Protein 7CV2 (pdb70)

InterPro domains:
  IPR004173 3H domain [PF02829] (79-175)
  IPR013196 Helix-turn-helix, type 11 [PF08279] (12-65)
  IPR026043 Transcription repressor NadR [PIRSF037847] (9-177)
  IPR026043 Transcription repressor NadR [PTHR40068] (4-177)
  IPR035922 3H domain superfamily [G3DSA:3.30.1340.20] (72-178)
  IPR035922 3H domain superfamily [SSF75500] (75-177)
  IPR036388 Winged helix-like DNA-binding domain superfamily [G3DSA:1.10.10.10] (1-68)
  IPR036390 Winged helix DNA-binding domain superfamily [SSF46785] (8-67)

CATH classification: 1.10.10.10 (+1 more: 3.30.1340.20)

Sequence (173 aa):
ILGEERRSLLIKWLKASDTPLTGAELAKRTNVSRQVIVQDVSLLKAKNHPILATAQGYIYMKEANTVQAQRVVACQHGPADMKDELLTLVDHGVLIKDVTVDHPVYGDITASLHHLKSRKDVALFCKRMEESNGTLLSTLTKGVHMHTLEAESEAILDEAIRALEEKGYLLNSF

Organism: Halalkalibacterium halodurans (strain ATCC BAA-125 / DSM 18197 / FERM 7344 / JCM 9153 / C-125) (NCBI:txid272558)

Foldseek 3Di:
DLLVVLLVVVVVVQVPDPDADALVNSCVVNVHDSVSVVVSVVVVVVVVQQWAQALRHIHGDDDDPAHWDKDKFKWFDAPVCQLVLVQLQLVLQKFFQWKWDQDPPPGIDIHGHRQRDNVSSVVSVVVLVVDVNDR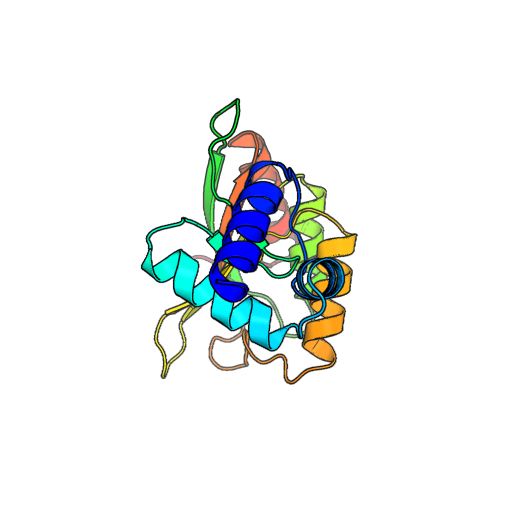QHCRRNRIIMTMIIHRDPVSVVVSVVVCVVVPTGDDDD

Nearest PDB structures (foldseek):
  7cv2-assembly1_A  TM=1.006E+00  e=2.030E-33  Halalkalibacterium halodurans C-125
  1j5y-assembly1_A  TM=5.998E-01  e=1.637E-17  Thermotoga maritima
  5way-assembly1_A  TM=8.794E-01  e=5.978E-02  Streptococcus pneumoniae
  1ylf-assembly1_C  TM=8.030E-01  e=3.500E-01  Bacillus cereus ATCC 14579
  2y75-assembly1_C  TM=6.848E-01  e=1.791E-01  Bacillus subtilis

Secondary structure (DSSP, 8-state):
-HHHHHHHHHHHHHHH-SS-B-HHHHHHHHT--HHHHHHHHHHHHHTT--EEEETTEEEE----SSPPEEEEEEEE--TT-HHHHHHHHHTTT-EEEEEEEEETTTEEEEEEEEE-SHHHHHHHHHHHHHS---TT-TTTTTEEEEEEEES-HHHHHHHHHHHHHTT-BPPP-

B-factor: mean 33.65, std 15.22, range [13.85, 86.0]

Solvent-accessible surface area: 10727 Å² total; per-residue (Å²): 164,131,19,107,100,32,48,70,73,0,40,134,48,6,109,91,29,136,90,46,21,62,10,55,56,0,7,146,105,26,143,42,59,140,99,42,0,46,92,2,5,58,93,5,100,86,149,137,44,55,3,34,52,17,42,33,10,18,31,37,94,142,166,59,158,81,135,58,12,105,71,95,10,35,0,58,13,31,143,96,55,48,96,57,1,4,44,9,0,13,76,66,57,2,26,0,72,18,11,20,3,97,34,99,119,163,33,106,54,76,30,32,9,33,0,148,48,158,153,27,0,37,58,40,11,97,128,36,145,128,64,134,35,79,70,48,18,117,91,23,163,8,46,6,70,4,20,0,46,4,109,41,93,63,52,0,72,93,0,26,166,18,0,115,134,98,54,14,32,66,115,123,226

Structure (mmCIF, N/CA/C/O backbone):
data_7CV2
#
_entry.id   7CV2
#
_cell.length_a   42.249
_cell.length_b   42.249
_cell.length_c   175.990
_cell.angle_alpha   90.00
_cell.angle_beta   90.00
_cell.angle_gamma   90.00
#
_symmetry.space_group_name_H-M   'P 43 21 2'
#
loop_
_entity.id
_entity.type
_entity.pdbx_description
1 polymer 'Transcriptional regulator NiaR'
2 non-polymer 'NICOTINIC ACID'
3 non-polymer 'ZINC ION'
4 water water
#
loop_
_atom_site.group_PDB
_atom_site.id
_atom_site.type_symbol
_atom_site.label_atom_id
_atom_site.label_alt_id
_atom_site.label_comp_id
_atom_site.label_asym_id
_atom_site.label_entity_id
_atom_site.label_seq_id
_atom_site.pdbx_PDB_ins_code
_atom_site.Cartn_x
_atom_site.Cartn_y
_atom_site.Cartn_z
_atom_site.occupancy
_atom_site.B_iso_or_equiv
_atom_site.auth_seq_id
_atom_site.auth_comp_id
_atom_site.auth_asym_id
_atom_site.auth_atom_id
_atom_site.pdbx_PDB_model_num
ATOM 1 N N . ILE A 1 7 ? 50.364 -36.196 -8.105 1.00 56.57 7 ILE A N 1
ATOM 2 C CA . ILE A 1 7 ? 50.889 -35.389 -9.199 1.00 54.15 7 ILE A CA 1
ATOM 3 C C . ILE A 1 7 ? 49.772 -35.062 -10.184 1.00 49.37 7 ILE A C 1
ATOM 4 O O . ILE A 1 7 ? 49.641 -33.919 -10.622 1.00 49.56 7 ILE A O 1
ATOM 9 N N . LEU A 1 8 ? 48.950 -36.065 -10.508 1.00 46.17 8 LEU A N 1
ATOM 10 C CA . LEU A 1 8 ? 47.910 -35.871 -11.515 1.00 38.77 8 LEU A CA 1
ATOM 11 C C . LEU A 1 8 ? 46.862 -34.865 -11.052 1.00 43.05 8 LEU A C 1
ATOM 12 O O . LEU A 1 8 ? 46.381 -34.050 -11.851 1.00 34.28 8 LEU A O 1
ATOM 17 N N . GLY A 1 9 ? 46.488 -34.911 -9.773 1.00 38.23 9 GLY A N 1
ATOM 18 C CA . GLY A 1 9 ? 45.533 -33.939 -9.266 1.00 41.66 9 GLY A CA 1
ATOM 19 C C . GLY A 1 9 ? 46.069 -32.522 -9.322 1.00 35.08 9 GLY A C 1
ATOM 20 O O . GLY A 1 9 ? 45.355 -31.590 -9.705 1.00 31.31 9 GLY A O 1
ATOM 21 N N . GLU A 1 10 ? 47.340 -32.341 -8.954 1.00 29.01 10 GLU A N 1
ATOM 22 C CA . GLU A 1 10 ? 47.955 -31.022 -9.050 1.00 32.28 10 GLU A CA 1
ATOM 23 C C . GLU A 1 10 ? 48.095 -30.578 -10.497 1.00 33.68 10 GLU A C 1
ATOM 24 O O . GLU A 1 10 ? 47.968 -29.386 -10.797 1.00 27.72 10 GLU A O 1
ATOM 30 N N . GLU A 1 11 ? 48.362 -31.515 -11.410 1.00 29.60 11 GLU A N 1
ATOM 31 C CA . GLU A 1 11 ? 48.376 -31.160 -12.827 1.00 29.10 11 GLU A CA 1
ATOM 32 C C . GLU A 1 11 ? 46.993 -30.718 -13.292 1.00 24.03 11 GLU A C 1
ATOM 33 O O . GLU A 1 11 ? 46.859 -29.738 -14.036 1.00 21.32 11 GLU A O 1
ATOM 39 N N . ARG A 1 12 ? 45.952 -31.428 -12.858 1.00 25.34 12 ARG A N 1
ATOM 40 C CA . ARG A 1 12 ? 44.598 -31.052 -13.249 1.00 24.20 12 ARG A CA 1
ATOM 41 C C . ARG A 1 12 ? 44.244 -29.658 -12.742 1.00 20.96 12 ARG A C 1
ATOM 42 O O . ARG A 1 12 ? 43.675 -28.849 -13.482 1.00 18.72 12 ARG A O 1
ATOM 50 N N . ARG A 1 13 ? 44.596 -29.345 -11.494 1.00 22.09 13 ARG A N 1
ATOM 51 C CA . ARG A 1 13 ? 44.234 -28.038 -10.951 1.00 19.72 13 ARG A CA 1
ATOM 52 C C . ARG A 1 13 ? 45.048 -26.920 -11.588 1.00 19.93 13 ARG A C 1
ATOM 53 O O . ARG A 1 13 ? 44.548 -25.800 -11.737 1.00 19.83 13 ARG A O 1
ATOM 61 N N . SER A 1 14 ? 46.291 -27.202 -11.991 1.00 20.47 14 SER A N 1
ATOM 62 C CA . SER A 1 14 ? 47.056 -26.217 -12.751 1.00 19.18 14 SER A CA 1
ATOM 63 C C . SER A 1 14 ? 46.359 -25.866 -14.058 1.00 18.57 14 SER A C 1
ATOM 64 O O . SER A 1 14 ? 46.341 -24.698 -14.465 1.00 22.50 14 SER A O 1
ATOM 67 N N . LEU A 1 15 ? 45.786 -26.867 -14.736 1.00 19.01 15 LEU A N 1
ATOM 68 C CA . LEU A 1 15 ? 45.054 -26.601 -15.969 1.00 19.00 15 LEU A CA 1
ATOM 69 C C . LEU A 1 15 ? 43.796 -25.784 -15.706 1.00 22.72 15 LEU A C 1
ATOM 70 O O . LEU A 1 15 ? 43.464 -24.884 -16.486 1.00 18.21 15 LEU A O 1
ATOM 75 N N . LEU A 1 16 ? 43.076 -26.093 -14.622 1.00 22.30 16 LEU A N 1
ATOM 76 C CA . LEU A 1 16 ? 41.864 -25.341 -14.297 1.00 18.22 16 LEU A CA 1
ATOM 77 C C . LEU A 1 16 ? 42.169 -23.858 -14.142 1.00 19.50 16 LEU A C 1
ATOM 78 O O . LEU A 1 16 ? 41.461 -23.004 -14.687 1.00 20.51 16 LEU A O 1
ATOM 83 N N . ILE A 1 17 ? 43.232 -23.532 -13.408 1.00 16.51 17 ILE A N 1
ATOM 84 C CA . ILE A 1 17 ? 43.616 -22.133 -13.240 1.00 17.81 17 ILE A CA 1
ATOM 85 C C . ILE A 1 17 ? 43.924 -21.503 -14.591 1.00 18.72 17 ILE A C 1
ATOM 86 O O . ILE A 1 17 ? 43.463 -20.398 -14.903 1.00 21.58 17 ILE A O 1
ATOM 91 N N . LYS A 1 18 ? 44.715 -22.200 -15.414 1.00 20.54 18 LYS A N 1
ATOM 92 C CA . LYS A 1 18 ? 45.066 -21.686 -16.735 1.00 21.68 18 LYS A CA 1
ATOM 93 C C . LYS A 1 18 ? 43.818 -21.404 -17.564 1.00 23.83 18 LYS A C 1
ATOM 94 O O . LYS A 1 18 ? 43.698 -20.346 -18.195 1.00 23.35 18 LYS A O 1
ATOM 100 N N . TRP A 1 19 ? 42.867 -22.338 -17.560 1.00 19.12 19 TRP A N 1
ATOM 101 C CA . TRP A 1 19 ? 41.676 -22.182 -18.386 1.00 16.11 19 TRP A CA 1
ATOM 102 C C . TRP A 1 19 ? 40.772 -21.077 -17.857 1.00 19.96 19 TRP A C 1
ATOM 103 O O . TRP A 1 19 ? 40.158 -20.343 -18.640 1.00 22.08 19 TRP A O 1
ATOM 114 N N . LEU A 1 20 ? 40.658 -20.955 -16.535 1.00 19.55 20 LEU A N 1
ATOM 115 C CA . LEU A 1 20 ? 39.786 -19.927 -15.974 1.00 21.25 20 LEU A CA 1
ATOM 116 C C . LEU A 1 20 ? 40.371 -18.536 -16.192 1.00 24.68 20 LEU A C 1
ATOM 117 O O . LEU A 1 20 ? 39.637 -17.588 -16.489 1.00 22.06 20 LEU A O 1
ATOM 122 N N . LYS A 1 21 ? 41.696 -18.402 -16.078 1.00 24.14 21 LYS A N 1
ATOM 123 C CA . LYS A 1 21 ? 42.337 -17.112 -16.321 1.00 23.85 21 LYS A CA 1
ATOM 124 C C . LYS A 1 21 ? 42.231 -16.682 -17.779 1.00 25.99 21 LYS A C 1
ATOM 125 O O . LYS A 1 21 ? 42.144 -15.481 -18.066 1.00 31.46 21 LYS A O 1
ATOM 131 N N . ALA A 1 22 ? 42.241 -17.634 -18.712 1.00 23.33 22 ALA A N 1
ATOM 132 C CA . ALA A 1 22 ? 42.151 -17.299 -20.127 1.00 23.23 22 ALA A CA 1
ATOM 133 C C . ALA A 1 22 ? 40.723 -17.028 -20.577 1.00 30.75 22 ALA A C 1
ATOM 134 O O . ALA A 1 22 ? 40.523 -16.410 -21.627 1.00 29.64 22 ALA A O 1
ATOM 136 N N . SER A 1 23 ? 39.733 -17.472 -19.813 1.00 29.06 23 SER A N 1
ATOM 137 C CA . SER A 1 23 ? 38.347 -17.415 -20.248 1.00 24.00 23 SER A CA 1
ATOM 138 C C . SER A 1 23 ? 37.730 -16.060 -19.929 1.00 28.94 23 SER A C 1
ATOM 139 O O . SER A 1 23 ? 38.037 -15.441 -18.904 1.00 31.62 23 SER A O 1
ATOM 142 N N . ASP A 1 24 ? 36.866 -15.601 -20.831 1.00 27.22 24 ASP A N 1
ATOM 143 C CA . ASP A 1 24 ? 36.091 -14.383 -20.653 1.00 28.49 24 ASP A CA 1
ATOM 144 C C . ASP A 1 24 ? 34.646 -14.680 -20.274 1.00 35.19 24 ASP A C 1
ATOM 145 O O . ASP A 1 24 ? 33.865 -13.747 -20.067 1.00 37.10 24 ASP A O 1
ATOM 150 N N . THR A 1 25 ? 34.278 -15.951 -20.188 1.00 27.60 25 THR A N 1
ATOM 151 C CA . THR A 1 25 ? 32.924 -16.390 -19.890 1.00 26.76 25 THR A CA 1
ATOM 152 C C . THR A 1 25 ? 32.993 -17.519 -18.874 1.00 27.04 25 THR A C 1
ATOM 153 O O . THR A 1 25 ? 34.032 -18.175 -18.735 1.00 25.60 25 THR A O 1
ATOM 157 N N . PRO A 1 26 ? 31.905 -17.768 -18.144 1.00 26.70 26 PRO A N 1
ATOM 158 C CA . PRO A 1 26 ? 31.896 -18.894 -17.201 1.00 21.32 26 PRO A CA 1
ATOM 159 C C . PRO A 1 26 ? 32.149 -20.219 -17.903 1.00 26.25 26 PRO A C 1
ATOM 160 O O . PRO A 1 26 ? 31.688 -20.451 -19.022 1.00 24.40 26 PRO A O 1
ATOM 164 N N . LEU A 1 27 ? 32.897 -21.091 -17.232 1.00 20.13 27 LEU A N 1
ATOM 165 C CA . LEU A 1 27 ? 33.153 -22.449 -17.700 1.00 21.81 27 LEU A CA 1
ATOM 166 C C . LEU A 1 27 ? 32.406 -23.419 -16.796 1.00 23.33 27 LEU A C 1
ATOM 167 O O . LEU A 1 27 ? 32.668 -23.469 -15.592 1.00 20.66 27 LEU A O 1
ATOM 172 N N . THR A 1 28 ? 31.487 -24.191 -17.374 1.00 20.01 28 THR A N 1
ATOM 173 C CA . THR A 1 28 ? 30.667 -25.095 -16.578 1.00 19.55 28 THR A CA 1
ATOM 174 C C . THR A 1 28 ? 31.500 -26.225 -15.983 1.00 21.78 28 THR A C 1
ATOM 175 O O . THR A 1 28 ? 32.511 -26.651 -16.546 1.00 19.64 28 THR A O 1
ATOM 179 N N . GLY A 1 29 ? 31.051 -26.722 -14.830 1.00 20.26 29 GLY A N 1
ATOM 180 C CA . GLY A 1 29 ? 31.708 -27.875 -14.238 1.00 23.79 29 GLY A CA 1
ATOM 181 C C . GLY A 1 29 ? 31.754 -29.050 -15.191 1.00 27.07 29 GLY A C 1
ATOM 182 O O . GLY A 1 29 ? 32.745 -29.784 -15.245 1.00 21.64 29 GLY A O 1
ATOM 183 N N . ALA A 1 30 ? 30.689 -29.227 -15.979 1.00 24.48 30 ALA A N 1
ATOM 184 C CA . ALA A 1 30 ? 30.649 -30.313 -16.954 1.00 25.93 30 ALA A CA 1
ATOM 185 C C . ALA A 1 30 ? 31.739 -30.157 -18.010 1.00 21.04 30 ALA A C 1
ATOM 186 O O . ALA A 1 30 ? 32.393 -31.138 -18.389 1.00 24.74 30 ALA A O 1
ATOM 188 N N . GLU A 1 31 ? 31.939 -28.934 -18.505 1.00 19.89 31 GLU A N 1
ATOM 189 C CA . GLU A 1 31 ? 32.996 -28.684 -19.481 1.00 22.24 31 GLU A CA 1
ATOM 190 C C . GLU A 1 31 ? 34.372 -28.976 -18.892 1.00 23.56 31 GLU A C 1
ATOM 191 O O . GLU A 1 31 ? 35.193 -29.662 -19.511 1.00 21.79 31 GLU A O 1
ATOM 197 N N . LEU A 1 32 ? 34.648 -28.446 -17.697 1.00 21.05 32 LEU A N 1
ATOM 198 C CA . LEU A 1 32 ? 35.933 -28.703 -17.053 1.00 18.05 32 LEU A CA 1
ATOM 199 C C . LEU A 1 32 ? 36.133 -30.190 -16.782 1.00 23.83 32 LEU A C 1
ATOM 200 O O . LEU A 1 32 ? 37.250 -30.708 -16.907 1.00 24.92 32 LEU A O 1
ATOM 205 N N . ALA A 1 33 ? 35.060 -30.891 -16.403 1.00 21.20 33 ALA A N 1
ATOM 206 C CA . ALA A 1 33 ? 35.162 -32.325 -16.159 1.00 18.95 33 ALA A CA 1
ATOM 207 C C . ALA A 1 33 ? 35.484 -33.085 -17.444 1.00 22.33 33 ALA A C 1
ATOM 208 O O . ALA A 1 33 ? 36.260 -34.045 -17.426 1.00 24.88 33 ALA A O 1
ATOM 210 N N . LYS A 1 34 ? 34.887 -32.680 -18.566 1.00 21.89 34 LYS A N 1
ATOM 211 C CA . LYS A 1 34 ? 35.173 -33.368 -19.824 1.00 20.45 34 LYS A CA 1
ATOM 212 C C . LYS A 1 34 ? 36.593 -33.097 -20.304 1.00 25.23 34 LYS A C 1
ATOM 213 O O . LYS A 1 34 ? 37.235 -33.988 -20.877 1.00 24.45 34 LYS A O 1
ATOM 219 N N . ARG A 1 35 ? 37.103 -31.883 -20.083 1.00 21.19 35 ARG A N 1
ATOM 220 C CA . ARG A 1 35 ? 38.470 -31.574 -20.489 1.00 21.95 35 ARG A CA 1
ATOM 221 C C . ARG A 1 35 ? 39.506 -32.355 -19.698 1.00 24.96 35 ARG A C 1
ATOM 222 O O . ARG A 1 35 ? 40.651 -32.465 -20.147 1.00 23.96 35 ARG A O 1
ATOM 230 N N . THR A 1 36 ? 39.150 -32.868 -18.521 1.00 21.79 36 THR A N 1
ATOM 231 C CA . THR A 1 36 ? 40.113 -33.524 -17.652 1.00 18.74 36 THR A CA 1
ATOM 232 C C . THR A 1 36 ? 39.756 -34.967 -17.325 1.00 23.20 36 THR A C 1
ATOM 233 O O . THR A 1 36 ? 40.465 -35.594 -16.527 1.00 24.57 36 THR A O 1
ATOM 237 N N . ASN A 1 37 ? 38.685 -35.509 -17.913 1.00 20.54 37 ASN A N 1
ATOM 238 C CA . ASN A 1 37 ? 38.286 -36.900 -17.703 1.00 25.21 37 ASN A CA 1
ATOM 239 C C . ASN A 1 37 ? 37.981 -37.194 -16.237 1.00 32.05 37 ASN A C 1
ATOM 240 O O . ASN A 1 37 ? 38.368 -38.236 -15.706 1.00 28.18 37 ASN A O 1
ATOM 245 N N . VAL A 1 38 ? 37.288 -36.276 -15.569 1.00 23.16 38 VAL A N 1
ATOM 246 C CA . VAL A 1 38 ? 36.806 -36.510 -14.216 1.00 25.65 38 VAL A CA 1
ATOM 247 C C . VAL A 1 38 ? 35.312 -36.218 -14.170 1.00 24.55 38 VAL A C 1
ATOM 248 O O . VAL A 1 38 ? 34.690 -35.883 -15.176 1.00 29.25 38 VAL A O 1
ATOM 252 N N . SER A 1 39 ? 34.740 -36.352 -12.981 1.00 28.35 39 SER A N 1
ATOM 253 C CA . SER A 1 39 ? 33.335 -36.054 -12.762 1.00 34.32 39 SER A CA 1
ATOM 254 C C . SER A 1 39 ? 33.182 -34.607 -12.307 1.00 25.19 39 SER A C 1
ATOM 255 O O . SER A 1 39 ? 34.135 -33.977 -11.838 1.00 23.30 39 SER A O 1
ATOM 258 N N . ARG A 1 40 ? 31.962 -34.078 -12.459 1.00 25.80 40 ARG A N 1
ATOM 259 C CA . ARG A 1 40 ? 31.694 -32.734 -11.956 1.00 31.31 40 ARG A CA 1
ATOM 260 C C . ARG A 1 40 ? 31.977 -32.650 -10.462 1.00 31.33 40 ARG A C 1
ATOM 261 O O . ARG A 1 40 ? 32.420 -31.609 -9.969 1.00 28.65 40 ARG A O 1
ATOM 269 N N . GLN A 1 41 ? 31.743 -33.744 -9.726 1.00 29.99 41 GLN A N 1
ATOM 270 C CA . GLN A 1 41 ? 32.053 -33.763 -8.297 1.00 31.23 41 GLN A CA 1
ATOM 271 C C . GLN A 1 41 ? 33.539 -33.541 -8.040 1.00 26.17 41 GLN A C 1
ATOM 272 O O . GLN A 1 41 ? 33.915 -32.835 -7.098 1.00 22.40 41 GLN A O 1
ATOM 278 N N . VAL A 1 42 ? 34.402 -34.157 -8.850 1.00 22.62 42 VAL A N 1
ATOM 279 C CA . VAL A 1 42 ? 35.836 -33.931 -8.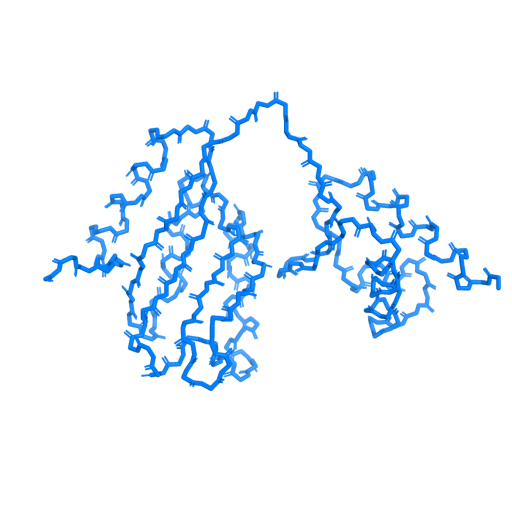694 1.00 23.67 42 VAL A CA 1
ATOM 280 C C . VAL A 1 42 ? 36.175 -32.469 -8.958 1.00 19.02 42 VAL A C 1
ATOM 281 O O . VAL A 1 42 ? 37.036 -31.885 -8.286 1.00 20.31 42 VAL A O 1
ATOM 285 N N . ILE A 1 43 ? 35.496 -31.848 -9.929 1.00 19.79 43 ILE A N 1
ATOM 286 C CA . ILE A 1 43 ? 35.737 -30.433 -10.210 1.00 17.08 43 ILE A CA 1
ATOM 287 C C . ILE A 1 43 ? 35.328 -29.573 -9.018 1.00 20.03 43 ILE A C 1
ATOM 288 O O . ILE A 1 43 ? 36.011 -28.600 -8.676 1.00 18.23 43 ILE A O 1
ATOM 293 N N . VAL A 1 44 ? 34.222 -29.921 -8.357 1.00 18.53 44 VAL A N 1
ATOM 294 C CA . VAL A 1 44 ? 33.828 -29.194 -7.147 1.00 17.52 44 VAL A CA 1
ATOM 295 C C . VAL A 1 44 ? 34.940 -29.250 -6.106 1.00 19.89 44 VAL A C 1
ATOM 296 O O . VAL A 1 44 ? 35.289 -28.238 -5.484 1.00 20.81 44 VAL A O 1
ATOM 300 N N . GLN A 1 45 ? 35.507 -30.442 -5.898 1.00 17.81 45 GLN A N 1
ATOM 301 C CA . GLN A 1 45 ? 36.578 -30.607 -4.920 1.00 17.93 45 GLN A CA 1
ATOM 302 C C . GLN A 1 45 ? 37.840 -29.861 -5.339 1.00 20.89 45 GLN A C 1
ATOM 303 O O . GLN A 1 45 ? 38.491 -29.219 -4.504 1.00 20.39 45 GLN A O 1
ATOM 309 N N . ASP A 1 46 ? 38.209 -29.941 -6.621 1.00 20.97 46 ASP A N 1
ATOM 310 C CA . ASP A 1 46 ? 39.354 -29.180 -7.122 1.00 20.00 46 ASP A CA 1
ATOM 311 C C . ASP A 1 46 ? 39.190 -27.690 -6.852 1.00 19.23 46 ASP A C 1
ATOM 312 O O . ASP A 1 46 ? 40.108 -27.027 -6.354 1.00 18.57 46 ASP A O 1
ATOM 317 N N . VAL A 1 47 ? 38.035 -27.134 -7.214 1.00 18.54 47 VAL A N 1
ATOM 318 C CA . VAL A 1 47 ? 37.828 -25.702 -7.030 1.00 15.74 47 VAL A CA 1
ATOM 319 C C . VAL A 1 47 ? 37.819 -25.350 -5.547 1.00 19.68 47 VAL A C 1
ATOM 320 O O . VAL A 1 47 ? 38.348 -24.309 -5.142 1.00 19.49 47 VAL A O 1
ATOM 324 N N . SER A 1 48 ? 37.240 -26.217 -4.709 1.00 20.13 48 SER A N 1
ATOM 325 C CA . SER A 1 48 ? 37.292 -25.992 -3.267 1.00 16.53 48 SER A CA 1
ATOM 326 C C . SER A 1 48 ? 38.737 -25.895 -2.774 1.00 20.10 48 SER A C 1
ATOM 327 O O . SER A 1 48 ? 39.084 -24.997 -1.997 1.00 20.23 48 SER A O 1
ATOM 330 N N . LEU A 1 49 ? 39.594 -26.820 -3.210 1.00 18.45 49 LEU A N 1
ATOM 331 C CA . LEU A 1 49 ? 41.002 -26.770 -2.816 1.00 20.52 49 LEU A CA 1
ATOM 332 C C . LEU A 1 49 ? 41.668 -25.491 -3.306 1.00 21.81 49 LEU A C 1
ATOM 333 O O . LEU A 1 49 ? 42.477 -24.888 -2.592 1.00 21.85 49 LEU A O 1
ATOM 338 N N . LEU A 1 50 ? 41.348 -25.069 -4.530 1.00 20.77 50 LEU A N 1
ATOM 339 C CA . LEU A 1 50 ? 41.926 -23.842 -5.070 1.00 20.54 50 LEU A CA 1
ATOM 340 C C . LEU A 1 50 ? 41.458 -22.616 -4.294 1.00 24.94 50 LEU A C 1
ATOM 341 O O . LEU A 1 50 ? 42.229 -21.672 -4.084 1.00 20.52 50 LEU A O 1
ATOM 346 N N . LYS A 1 51 ? 40.198 -22.609 -3.855 1.00 20.62 51 LYS A N 1
ATOM 347 C CA . LYS A 1 51 ? 39.715 -21.483 -3.060 1.00 17.93 51 LYS A CA 1
ATOM 348 C C . LYS A 1 51 ? 40.431 -21.411 -1.717 1.00 20.86 51 LYS A C 1
ATOM 349 O O . LYS A 1 51 ? 40.721 -20.317 -1.223 1.00 21.31 51 LYS A O 1
ATOM 355 N N . ALA A 1 52 ? 40.722 -22.564 -1.111 1.00 19.60 52 ALA A N 1
ATOM 356 C CA . ALA A 1 52 ? 41.497 -22.581 0.123 1.00 20.42 52 ALA A CA 1
ATOM 357 C C . ALA A 1 52 ? 42.939 -22.133 -0.087 1.00 28.42 52 ALA A C 1
ATOM 358 O O . ALA A 1 52 ? 43.609 -21.778 0.888 1.00 31.86 52 ALA A O 1
ATOM 360 N N . LYS A 1 53 ? 43.433 -22.143 -1.325 1.00 24.11 53 LYS A N 1
ATOM 361 C CA . LYS A 1 53 ? 44.723 -21.545 -1.653 1.00 23.25 53 LYS A CA 1
ATOM 362 C C . LYS A 1 53 ? 44.596 -20.082 -2.054 1.00 32.09 53 LYS A C 1
ATOM 363 O O . LYS A 1 53 ? 45.541 -19.522 -2.625 1.00 30.06 53 LYS A O 1
ATOM 369 N N . ASN A 1 54 ? 43.444 -19.468 -1.777 1.00 26.72 54 ASN A N 1
ATOM 370 C CA . ASN A 1 54 ? 43.169 -18.048 -1.966 1.00 26.62 54 ASN A CA 1
ATOM 371 C C . ASN A 1 54 ? 43.034 -17.648 -3.431 1.00 29.93 54 ASN A C 1
ATOM 372 O O . ASN A 1 54 ? 43.204 -16.471 -3.768 1.00 25.60 54 ASN A O 1
ATOM 377 N N . HIS A 1 55 ? 42.714 -18.590 -4.311 1.00 23.38 55 HIS A N 1
ATOM 378 C CA . HIS A 1 55 ? 42.303 -18.240 -5.671 1.00 18.76 55 HIS A CA 1
ATOM 379 C C . HIS A 1 55 ? 40.884 -17.687 -5.633 1.00 25.49 55 HIS 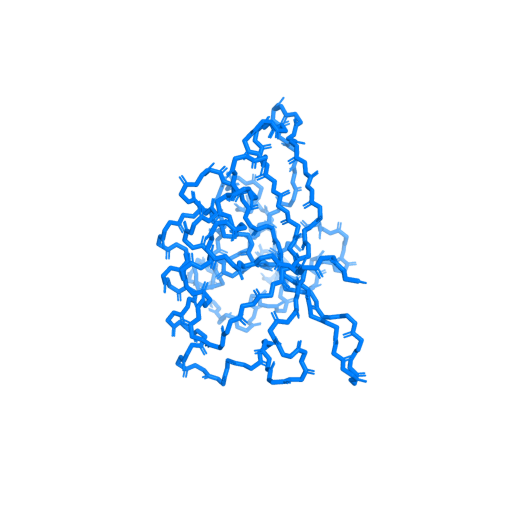A C 1
ATOM 380 O O . HIS A 1 55 ? 39.987 -18.357 -5.103 1.00 26.99 55 HIS A O 1
ATOM 387 N N . PRO A 1 56 ? 40.629 -16.488 -6.173 1.00 22.76 56 PRO A N 1
ATOM 388 C CA . PRO A 1 56 ? 39.263 -15.933 -6.176 1.00 26.95 56 PRO A CA 1
ATOM 389 C C . PRO A 1 56 ? 38.393 -16.536 -7.275 1.00 21.54 56 PRO A C 1
ATOM 390 O O . PRO A 1 56 ? 37.954 -15.858 -8.207 1.00 25.37 56 PRO A O 1
ATOM 394 N N . ILE A 1 57 ? 38.147 -17.836 -7.170 1.00 21.60 57 ILE A N 1
ATOM 395 C CA . ILE A 1 57 ? 37.288 -18.546 -8.110 1.00 16.52 57 ILE A CA 1
ATOM 396 C C . ILE A 1 57 ? 35.881 -18.564 -7.538 1.00 24.23 57 ILE A C 1
ATOM 397 O O . ILE A 1 57 ? 35.685 -18.841 -6.349 1.00 25.15 57 ILE A O 1
ATOM 402 N N . LEU A 1 58 ? 34.907 -18.245 -8.379 1.00 19.77 58 LEU A N 1
ATOM 403 C CA . LEU A 1 58 ? 33.509 -18.189 -7.990 1.00 20.70 58 LEU A CA 1
ATOM 404 C C . LEU A 1 58 ? 32.739 -19.191 -8.832 1.00 20.46 58 LEU A C 1
ATOM 405 O O . LEU A 1 58 ? 32.908 -19.235 -10.054 1.00 20.75 58 LEU A O 1
ATOM 410 N N . ALA A 1 59 ? 31.912 -20.001 -8.181 1.00 20.61 59 ALA A N 1
ATOM 411 C CA . ALA A 1 59 ? 30.942 -20.825 -8.887 1.00 19.71 59 ALA A CA 1
ATOM 412 C C . ALA A 1 59 ? 29.676 -20.003 -9.086 1.00 22.58 59 ALA A C 1
ATOM 413 O O . ALA A 1 59 ? 29.087 -19.524 -8.112 1.00 24.24 59 ALA A O 1
ATOM 415 N N . THR A 1 60 ? 29.275 -19.816 -10.335 1.00 20.63 60 THR A N 1
ATOM 416 C CA . THR A 1 60 ? 28.043 -19.111 -10.651 1.00 19.89 60 THR A CA 1
ATOM 417 C C . THR A 1 60 ? 27.042 -20.090 -11.241 1.00 23.41 60 THR A C 1
ATOM 418 O O . THR A 1 60 ? 27.338 -21.271 -11.453 1.00 27.71 60 THR A O 1
ATOM 422 N N . ALA A 1 61 ? 25.838 -19.582 -11.509 1.00 22.29 61 ALA A N 1
ATOM 423 C CA . ALA A 1 61 ? 24.800 -20.414 -12.099 1.00 26.53 61 ALA A CA 1
ATOM 424 C C . ALA A 1 61 ? 25.140 -20.845 -13.518 1.00 28.70 61 ALA A C 1
ATOM 425 O O . ALA A 1 61 ? 24.529 -21.795 -14.020 1.00 29.89 61 ALA A O 1
ATOM 427 N N . GLN A 1 62 ? 26.088 -20.170 -14.174 1.00 21.69 62 GLN A N 1
ATOM 428 C CA . GLN A 1 62 ? 26.506 -20.525 -15.526 1.00 32.80 62 GLN A CA 1
ATOM 429 C C . GLN A 1 62 ? 27.866 -21.199 -15.583 1.00 28.27 62 GLN A C 1
ATOM 430 O O . GLN A 1 62 ? 28.321 -21.530 -16.680 1.00 25.03 62 GLN A O 1
ATOM 436 N N . GLY A 1 63 ? 28.533 -21.392 -14.451 1.00 22.50 63 GLY A N 1
ATOM 437 C CA . GLY A 1 63 ? 29.846 -22.003 -14.426 1.00 21.92 63 GLY A CA 1
ATOM 438 C C . GLY A 1 63 ? 30.832 -21.187 -13.626 1.00 22.31 63 GLY A C 1
ATOM 439 O O . GLY A 1 63 ? 30.501 -20.157 -13.033 1.00 18.59 63 GLY A O 1
ATOM 440 N N . TYR A 1 64 ? 32.075 -21.665 -13.608 1.00 18.48 64 TYR A N 1
ATOM 441 C CA . TYR A 1 64 ? 33.103 -21.064 -12.773 1.00 16.23 64 TYR A CA 1
ATOM 442 C C . TYR A 1 64 ? 33.742 -19.870 -13.463 1.00 17.35 64 TYR A C 1
ATOM 443 O O . TYR A 1 64 ? 33.929 -19.854 -14.682 1.00 18.34 64 TYR A O 1
ATOM 452 N N . ILE A 1 65 ? 34.089 -18.863 -12.666 1.00 15.92 65 ILE A N 1
ATOM 453 C CA . ILE A 1 65 ? 34.783 -17.687 -13.164 1.00 20.99 65 ILE A CA 1
ATOM 454 C C . ILE A 1 65 ? 35.933 -17.372 -12.222 1.00 22.67 65 ILE A C 1
ATOM 455 O O . ILE A 1 65 ? 35.871 -17.645 -11.019 1.00 22.53 65 ILE A O 1
ATOM 460 N N . TYR A 1 66 ? 36.995 -16.808 -12.782 1.00 19.03 66 TYR A N 1
ATOM 461 C CA . TYR A 1 66 ? 38.110 -16.285 -12.005 1.00 20.13 66 TYR A CA 1
ATOM 462 C C . TYR A 1 66 ? 37.945 -14.773 -11.920 1.00 23.09 66 TYR A C 1
ATOM 463 O O . TYR A 1 66 ? 37.932 -14.092 -12.949 1.00 28.36 66 TYR A O 1
ATOM 472 N N . MET A 1 67 ? 37.793 -14.255 -10.703 1.00 27.55 67 MET A N 1
ATOM 473 C CA . MET A 1 67 ? 37.456 -12.848 -10.529 1.00 30.01 67 MET A CA 1
ATOM 474 C C . MET A 1 67 ? 38.621 -11.954 -10.936 1.00 35.47 67 MET A C 1
ATOM 475 O O . MET A 1 67 ? 39.761 -12.176 -10.520 1.00 39.86 67 MET A O 1
ATOM 480 N N . LYS A 1 68 ? 38.327 -10.948 -11.761 1.00 46.85 68 LYS A N 1
ATOM 481 C CA . LYS A 1 68 ? 39.301 -9.941 -12.165 1.00 59.56 68 LYS A CA 1
ATOM 482 C C . LYS A 1 68 ? 38.552 -8.667 -12.540 1.00 69.20 68 LYS A C 1
ATOM 483 O O . LYS A 1 68 ? 37.321 -8.648 -12.619 1.00 69.94 68 LYS A O 1
ATOM 489 N N . GLU A 1 69 ? 39.308 -7.599 -12.784 1.00 77.85 69 GLU A N 1
ATOM 490 C CA . GLU A 1 69 ? 38.727 -6.274 -12.953 1.00 75.17 69 GLU A CA 1
ATOM 491 C C . GLU A 1 69 ? 38.472 -5.945 -14.423 1.00 78.33 69 GLU A C 1
ATOM 492 O O . GLU A 1 69 ? 39.060 -6.531 -15.335 1.00 72.89 69 GLU A O 1
ATOM 498 N N . ALA A 1 70 ? 37.581 -4.979 -14.638 1.00 77.05 70 ALA A N 1
ATOM 499 C CA . ALA A 1 70 ? 37.167 -4.554 -15.966 1.00 80.37 70 ALA A CA 1
ATOM 500 C C . ALA A 1 70 ? 37.979 -3.348 -16.434 1.00 80.31 70 ALA A C 1
ATOM 501 O O . ALA A 1 70 ? 38.667 -2.688 -15.652 1.00 76.65 70 ALA A O 1
ATOM 503 N N . ASN A 1 71 ? 37.885 -3.065 -17.737 1.00 80.51 71 ASN A N 1
ATOM 504 C CA . ASN A 1 71 ? 38.626 -1.943 -18.309 1.00 83.51 71 ASN A CA 1
ATOM 505 C C . ASN A 1 71 ? 38.067 -0.602 -17.847 1.00 84.30 71 ASN A C 1
ATOM 506 O O . ASN A 1 71 ? 38.823 0.364 -17.692 1.00 76.84 71 ASN A O 1
ATOM 511 N N . THR A 1 72 ? 36.757 -0.521 -17.637 1.00 85.83 72 THR A N 1
ATOM 512 C CA . THR A 1 72 ? 36.119 0.625 -17.007 1.00 75.64 72 THR A CA 1
ATOM 513 C C . THR A 1 72 ? 35.426 0.147 -15.740 1.00 73.33 72 THR A C 1
ATOM 514 O O . THR A 1 72 ? 34.854 -0.948 -15.715 1.00 73.97 72 THR A O 1
ATOM 518 N N . VAL A 1 73 ? 35.492 0.951 -14.683 1.00 65.46 73 VAL A N 1
ATOM 519 C CA . VAL A 1 73 ? 34.848 0.582 -13.427 1.00 66.68 73 VAL A CA 1
ATOM 520 C C . VAL A 1 73 ? 33.344 0.772 -13.572 1.00 62.42 73 VAL A C 1
ATOM 521 O O . VAL A 1 73 ? 32.870 1.834 -13.996 1.00 62.58 73 VAL A O 1
ATOM 525 N N . GLN A 1 74 ? 32.593 -0.267 -13.233 1.00 49.70 74 GLN A N 1
ATOM 526 C CA . GLN A 1 74 ? 31.162 -0.324 -13.469 1.00 49.01 74 GLN A CA 1
ATOM 527 C C . GLN A 1 74 ? 30.392 0.270 -12.294 1.00 40.86 74 GLN A C 1
ATOM 528 O O . GLN A 1 74 ? 30.896 0.371 -11.173 1.00 50.70 74 GLN A O 1
ATOM 534 N N . ALA A 1 75 ? 29.157 0.675 -12.568 1.00 33.30 75 ALA A N 1
ATOM 535 C CA . ALA A 1 75 ? 28.255 1.087 -11.506 1.00 31.21 75 ALA A CA 1
ATOM 536 C C . ALA A 1 75 ? 27.666 -0.143 -10.829 1.00 29.29 75 ALA A C 1
ATOM 537 O O . ALA A 1 75 ? 27.435 -1.175 -11.463 1.00 27.11 75 ALA A O 1
ATOM 539 N N . GLN A 1 76 ? 27.432 -0.029 -9.525 1.00 28.45 76 GLN A N 1
ATOM 540 C CA . GLN A 1 76 ? 26.917 -1.144 -8.745 1.00 29.94 76 GLN A CA 1
ATOM 541 C C . GLN A 1 76 ? 25.873 -0.625 -7.769 1.00 31.28 76 GLN A C 1
ATOM 542 O O . GLN A 1 76 ? 26.005 0.483 -7.241 1.00 30.28 76 GLN A O 1
ATOM 548 N N . ARG A 1 77 ? 24.833 -1.419 -7.530 1.00 28.45 77 ARG A N 1
ATOM 549 C CA . ARG A 1 77 ? 23.807 -0.986 -6.596 1.00 27.40 77 ARG A CA 1
ATOM 550 C C . ARG A 1 77 ? 23.163 -2.190 -5.930 1.00 29.04 77 ARG A C 1
ATOM 551 O O . ARG A 1 77 ? 22.959 -3.228 -6.564 1.00 24.96 77 ARG A O 1
ATOM 559 N N . VAL A 1 78 ? 22.859 -2.040 -4.646 1.00 24.81 78 VAL A N 1
ATOM 560 C CA . VAL A 1 78 ? 22.108 -3.038 -3.897 1.00 24.35 78 VAL A CA 1
ATOM 561 C C . VAL A 1 78 ? 20.638 -2.655 -3.959 1.00 24.12 78 VAL A C 1
ATOM 562 O O . VAL A 1 78 ? 20.274 -1.510 -3.668 1.00 25.55 78 VAL A O 1
ATOM 566 N N . VAL A 1 79 ? 19.788 -3.596 -4.370 1.00 19.92 79 VAL A N 1
ATOM 567 C CA . VAL A 1 79 ? 18.382 -3.309 -4.631 1.00 18.51 79 VAL A CA 1
ATOM 568 C C . VAL A 1 79 ? 17.515 -4.260 -3.820 1.00 24.00 79 VAL A C 1
ATOM 569 O O . VAL A 1 79 ? 17.747 -5.473 -3.825 1.00 22.29 79 VAL A O 1
ATOM 573 N N . ALA A 1 80 ? 16.508 -3.710 -3.142 1.00 19.53 80 ALA A N 1
ATOM 574 C CA . ALA A 1 80 ? 15.540 -4.504 -2.394 1.00 22.79 80 ALA A CA 1
ATOM 575 C C . ALA A 1 80 ? 14.326 -4.781 -3.274 1.00 23.38 80 ALA A C 1
ATOM 576 O O . ALA A 1 80 ? 13.663 -3.843 -3.738 1.00 22.32 80 ALA A O 1
ATOM 578 N N . CYS A 1 81 ? 14.027 -6.063 -3.483 1.00 24.32 81 CYS A N 1
ATOM 579 C CA . CYS A 1 81 ? 13.005 -6.503 -4.422 1.00 19.33 81 CYS A CA 1
ATOM 580 C C . CYS A 1 81 ? 11.937 -7.332 -3.721 1.00 22.82 81 CYS A C 1
ATOM 581 O O . CYS A 1 81 ? 12.138 -7.850 -2.619 1.00 21.52 81 CYS A O 1
ATOM 584 N N . GLN A 1 82 ? 10.796 -7.471 -4.394 1.00 20.71 82 GLN A N 1
ATOM 585 C CA . GLN A 1 82 ? 9.741 -8.367 -3.934 1.00 22.83 82 GLN A CA 1
ATOM 586 C C . GLN A 1 82 ? 8.824 -8.676 -5.106 1.00 23.70 82 GLN A C 1
ATOM 587 O O . GLN A 1 82 ? 8.378 -7.757 -5.798 1.00 30.89 82 GLN A O 1
ATOM 593 N N . HIS A 1 83 ? 8.540 -9.958 -5.325 1.00 27.32 83 HIS A N 1
ATOM 594 C CA . HIS A 1 83 ? 7.591 -10.346 -6.360 1.00 25.07 83 HIS A CA 1
ATOM 595 C C . HIS A 1 83 ? 6.907 -11.643 -5.953 1.00 26.08 83 HIS A C 1
ATOM 596 O O . HIS A 1 83 ? 7.323 -12.328 -5.016 1.00 22.70 83 HIS A O 1
ATOM 603 N N . GLY A 1 84 ? 5.840 -11.972 -6.678 1.00 28.17 84 GLY A N 1
ATOM 604 C CA . GLY A 1 84 ? 5.090 -13.180 -6.428 1.00 29.42 84 GLY A CA 1
ATOM 605 C C . GLY A 1 84 ? 5.849 -14.426 -6.834 1.00 32.35 84 GLY A C 1
ATOM 606 O O . GLY A 1 84 ? 6.856 -14.366 -7.549 1.00 26.53 84 GLY A O 1
ATOM 607 N N . PRO A 1 85 ? 5.361 -15.591 -6.397 1.00 23.57 85 PRO A N 1
ATOM 608 C CA . PRO A 1 85 ? 6.099 -16.842 -6.635 1.00 27.25 85 PRO A CA 1
ATOM 609 C C . PRO A 1 85 ? 6.144 -17.281 -8.089 1.00 29.77 85 PRO A C 1
ATOM 610 O O . PRO A 1 85 ? 6.808 -18.283 -8.381 1.00 33.78 85 PRO A O 1
ATOM 614 N N . ALA A 1 86 ? 5.475 -16.582 -9.007 1.00 23.33 86 ALA A N 1
ATOM 615 C CA . ALA A 1 86 ? 5.498 -16.961 -10.415 1.00 25.52 86 ALA A CA 1
ATOM 616 C C . ALA A 1 86 ? 6.171 -15.922 -11.299 1.00 22.54 86 ALA A C 1
ATOM 617 O O . ALA A 1 86 ? 6.175 -16.077 -12.526 1.00 26.10 86 ALA A O 1
ATOM 619 N N . ASP A 1 87 ? 6.742 -14.872 -10.716 1.00 26.23 87 ASP A N 1
ATOM 620 C CA . ASP A 1 87 ? 7.253 -13.750 -11.489 1.00 22.60 87 ASP A CA 1
ATOM 621 C C . ASP A 1 87 ? 8.773 -13.694 -11.518 1.00 21.30 87 ASP A C 1
ATOM 622 O O . ASP A 1 87 ? 9.335 -12.674 -11.924 1.00 23.19 87 ASP A O 1
ATOM 627 N N . MET A 1 88 ? 9.450 -14.767 -11.113 1.00 24.85 88 MET A N 1
ATOM 628 C CA . MET A 1 88 ? 10.909 -14.747 -11.092 1.00 21.78 88 MET A CA 1
ATOM 629 C C . MET A 1 88 ? 11.483 -14.553 -12.490 1.00 21.57 88 MET A C 1
ATOM 630 O O . MET A 1 88 ? 12.354 -13.703 -12.703 1.00 20.39 88 MET A O 1
ATOM 635 N N . LYS A 1 89 ? 11.014 -15.337 -13.463 1.00 20.63 89 LYS A N 1
ATOM 636 C CA . LYS A 1 89 ? 11.592 -15.239 -14.800 1.00 22.05 89 LYS A CA 1
ATOM 637 C C . LYS A 1 89 ? 11.385 -13.849 -15.391 1.00 25.00 89 LYS A C 1
ATOM 638 O O . LYS A 1 89 ? 12.297 -13.288 -16.009 1.00 23.20 89 LYS A O 1
ATOM 644 N N . ASP A 1 90 ? 10.200 -13.262 -15.193 1.00 21.72 90 ASP A N 1
ATOM 645 C CA . ASP A 1 90 ? 9.935 -11.942 -15.761 1.00 23.14 90 ASP A CA 1
ATOM 646 C C . ASP A 1 90 ? 10.795 -10.87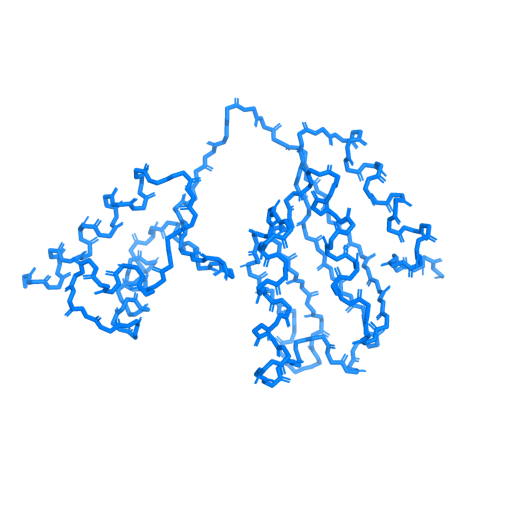2 -15.104 1.00 21.92 90 ASP A C 1
ATOM 647 O O . ASP A 1 90 ? 11.272 -9.953 -15.777 1.00 21.86 90 ASP A O 1
ATOM 652 N N . GLU A 1 91 ? 10.996 -10.962 -13.788 1.00 21.57 91 GLU A N 1
ATOM 653 C CA . GLU A 1 91 ? 11.874 -10.005 -13.123 1.00 17.77 91 GLU A CA 1
ATOM 654 C C . GLU A 1 91 ? 13.291 -10.085 -13.684 1.00 17.59 91 GLU A C 1
ATOM 655 O O . GLU A 1 91 ? 13.900 -9.062 -14.016 1.00 19.61 91 GLU A O 1
ATOM 661 N N . LEU A 1 92 ? 13.837 -11.300 -13.781 1.00 15.26 92 LEU A N 1
ATOM 662 C CA . LEU A 1 92 ? 15.230 -11.451 -14.192 1.00 19.66 92 LEU A CA 1
ATOM 663 C C . LEU A 1 92 ? 15.416 -11.065 -15.654 1.00 24.05 92 LEU A C 1
ATOM 664 O O . LEU A 1 92 ? 16.414 -10.428 -16.011 1.00 18.26 92 LEU A O 1
ATOM 669 N N . LEU A 1 93 ? 14.460 -11.428 -16.509 1.00 17.30 93 LEU A N 1
ATOM 670 C CA . LEU A 1 93 ? 14.534 -11.025 -17.912 1.00 20.61 93 LEU A CA 1
ATOM 671 C C . LEU A 1 93 ? 14.495 -9.510 -18.058 1.00 21.89 93 LEU A C 1
ATOM 672 O O . LEU A 1 93 ? 15.169 -8.946 -18.929 1.00 23.08 93 LEU A O 1
ATOM 677 N N . THR A 1 94 ? 13.695 -8.832 -17.228 1.00 21.99 94 THR A N 1
ATOM 678 C CA . THR A 1 94 ? 13.634 -7.374 -17.291 1.00 18.33 94 THR A CA 1
A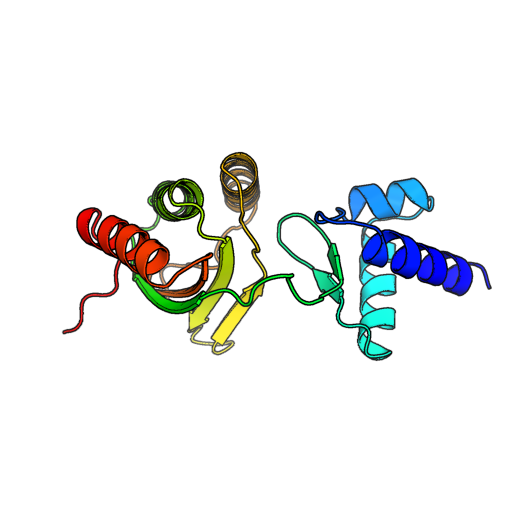TOM 679 C C . THR A 1 94 ? 14.998 -6.757 -17.018 1.00 23.33 94 THR A C 1
ATOM 680 O O . THR A 1 94 ? 15.376 -5.758 -17.642 1.00 23.64 94 THR A O 1
ATOM 684 N N . LEU A 1 95 ? 15.759 -7.354 -16.100 1.00 20.93 95 LEU A N 1
ATOM 685 C CA . LEU A 1 95 ? 17.071 -6.820 -15.755 1.00 18.90 95 LEU A CA 1
ATOM 686 C C . LEU A 1 95 ? 18.088 -7.061 -16.868 1.00 18.41 95 LEU A C 1
ATOM 687 O O . LEU A 1 95 ? 18.805 -6.137 -17.270 1.00 19.90 95 LEU A O 1
ATOM 692 N N . VAL A 1 96 ? 18.183 -8.296 -17.374 1.00 20.44 96 VAL A N 1
ATOM 693 C CA . VAL A 1 96 ? 19.211 -8.536 -18.387 1.00 18.94 96 VAL A CA 1
ATOM 694 C C . VAL A 1 96 ? 18.877 -7.800 -19.673 1.00 24.04 96 VAL A C 1
ATOM 695 O O . VAL A 1 96 ? 19.782 -7.402 -20.416 1.00 19.47 96 VAL A O 1
ATOM 699 N N . ASP A 1 97 ? 17.590 -7.579 -19.954 1.00 19.27 97 ASP A N 1
ATOM 700 C CA . ASP A 1 97 ? 17.237 -6.830 -21.156 1.00 25.37 97 ASP A CA 1
ATOM 701 C C . ASP A 1 97 ? 17.686 -5.374 -21.094 1.00 22.50 97 ASP A C 1
ATOM 702 O O . ASP A 1 97 ? 17.745 -4.716 -22.138 1.00 24.21 97 ASP A O 1
ATOM 707 N N . HIS A 1 98 ? 17.996 -4.850 -19.909 1.00 18.81 98 HIS A N 1
ATOM 708 C CA . HIS A 1 98 ? 18.546 -3.508 -19.781 1.00 23.89 98 HIS A CA 1
ATOM 709 C C . 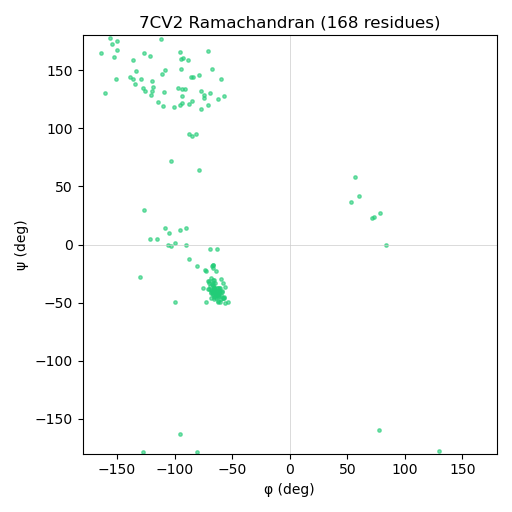HIS A 1 98 ? 20.068 -3.504 -19.709 1.00 28.01 98 HIS A C 1
ATOM 710 O O . HIS A 1 98 ? 20.663 -2.468 -19.392 1.00 29.41 98 HIS A O 1
ATOM 717 N N . GLY A 1 99 ? 20.710 -4.627 -20.011 1.00 21.53 99 GLY A N 1
ATOM 718 C CA . GLY A 1 99 ? 22.157 -4.691 -19.971 1.00 22.81 99 GLY A CA 1
ATOM 719 C C . GLY A 1 99 ? 22.746 -4.700 -18.585 1.00 26.78 99 GLY A C 1
ATOM 720 O O . GLY A 1 99 ? 23.908 -4.321 -18.413 1.00 25.85 99 GLY A O 1
ATOM 721 N N . VAL A 1 100 ? 21.979 -5.123 -17.587 1.00 21.09 100 VAL A N 1
ATOM 722 C CA . VAL A 1 100 ? 22.435 -5.188 -16.204 1.00 20.89 100 VAL A CA 1
ATOM 723 C C . VAL A 1 100 ? 22.888 -6.612 -15.917 1.00 19.12 100 VAL A C 1
ATOM 724 O O . VAL A 1 100 ? 22.203 -7.573 -16.287 1.00 21.71 100 VAL A O 1
ATOM 728 N N . LEU A 1 101 ? 24.045 -6.754 -15.270 1.00 21.35 101 LEU A N 1
ATOM 729 C CA . LEU A 1 101 ? 24.486 -8.055 -14.777 1.00 18.78 101 LEU A CA 1
ATOM 730 C C . LEU A 1 101 ? 23.863 -8.301 -13.410 1.00 19.35 101 LEU A C 1
ATOM 731 O O . LEU A 1 101 ? 24.037 -7.494 -12.491 1.00 21.15 101 LEU A O 1
ATOM 736 N N . ILE A 1 102 ? 23.138 -9.408 -13.268 1.00 18.63 102 ILE A N 1
ATOM 737 C CA . ILE A 1 102 ? 22.540 -9.774 -11.988 1.00 18.10 102 ILE A CA 1
ATOM 738 C C . ILE A 1 102 ? 23.609 -10.563 -11.245 1.00 17.81 102 ILE A C 1
ATOM 739 O O . ILE A 1 102 ? 23.777 -11.763 -11.462 1.00 20.91 102 ILE A O 1
ATOM 744 N N . LYS A 1 103 ? 24.362 -9.868 -10.394 1.00 19.55 103 LYS A N 1
ATOM 745 C CA . LYS A 1 103 ? 25.529 -10.486 -9.781 1.00 18.78 103 LYS A CA 1
ATOM 746 C C . LYS A 1 103 ? 25.125 -11.579 -8.806 1.00 21.92 103 LYS A C 1
ATOM 747 O O . LYS A 1 103 ? 25.699 -12.674 -8.812 1.00 20.29 103 LYS A O 1
ATOM 753 N N . ASP A 1 104 ? 24.145 -11.306 -7.955 1.00 18.77 104 ASP A N 1
ATOM 754 C CA . ASP A 1 104 ? 23.767 -12.295 -6.959 1.00 17.71 104 ASP A CA 1
ATOM 755 C C . ASP A 1 104 ? 22.332 -12.047 -6.520 1.00 16.81 104 ASP A C 1
ATOM 756 O O . ASP A 1 104 ? 21.670 -11.102 -6.963 1.00 19.46 104 ASP A O 1
ATOM 761 N N . VAL A 1 105 ? 21.859 -12.921 -5.646 1.00 17.21 105 VAL A N 1
ATOM 762 C CA . VAL A 1 105 ? 20.577 -12.773 -4.969 1.00 16.77 105 VAL A CA 1
ATOM 763 C C . VAL A 1 105 ? 20.813 -13.125 -3.510 1.00 20.52 105 VAL A C 1
ATOM 764 O O . VAL A 1 105 ? 21.604 -14.022 -3.208 1.00 17.79 105 VAL A O 1
ATOM 768 N N . THR A 1 106 ? 20.158 -12.406 -2.600 1.00 18.21 106 THR A N 1
ATOM 769 C CA . THR A 1 106 ? 20.252 -12.719 -1.180 1.00 16.91 106 THR A CA 1
ATOM 770 C C . THR A 1 106 ? 18.853 -12.869 -0.605 1.00 17.25 106 THR A C 1
ATOM 771 O O . THR A 1 106 ? 17.977 -12.048 -0.886 1.00 18.92 106 THR A O 1
ATOM 775 N N . VAL A 1 107 ? 18.646 -13.919 0.187 1.00 14.32 107 VAL A N 1
ATOM 776 C CA . VAL A 1 107 ? 17.405 -14.122 0.923 1.00 18.35 107 VAL A CA 1
ATOM 777 C C . VAL A 1 107 ? 17.715 -14.131 2.413 1.00 16.88 107 VAL A C 1
ATOM 778 O O . VAL A 1 107 ? 18.685 -14.758 2.852 1.00 20.09 107 VAL A O 1
ATOM 782 N N . ASP A 1 108 ? 16.883 -13.431 3.188 1.00 18.29 108 ASP A N 1
ATOM 783 C CA . ASP A 1 108 ? 16.990 -13.373 4.648 1.00 17.68 108 ASP A CA 1
ATOM 784 C C . ASP A 1 108 ? 16.252 -14.581 5.202 1.00 24.59 108 ASP A C 1
ATOM 785 O O . ASP A 1 108 ? 15.043 -14.543 5.437 1.00 25.65 108 ASP A O 1
ATOM 790 N N . HIS A 1 109 ? 16.995 -15.666 5.441 1.00 22.54 109 HIS A N 1
ATOM 791 C CA . HIS A 1 109 ? 16.382 -16.937 5.822 1.00 26.44 109 HIS A CA 1
ATOM 792 C C . HIS A 1 109 ? 16.274 -17.036 7.341 1.00 25.27 109 HIS A C 1
ATOM 793 O O . HIS A 1 109 ? 17.252 -16.751 8.045 1.00 25.93 109 HIS A O 1
ATOM 800 N N . PRO A 1 110 ? 15.121 -17.442 7.876 1.00 34.84 110 PRO A N 1
ATOM 801 C CA . PRO A 1 110 ? 14.951 -17.455 9.339 1.00 35.91 110 PRO A CA 1
ATOM 802 C C . PRO A 1 110 ? 15.875 -18.419 10.066 1.00 35.21 110 PRO A C 1
ATOM 803 O O . PRO A 1 110 ? 16.131 -18.220 11.260 1.00 42.52 110 PRO A O 1
ATOM 807 N N . VAL A 1 111 ? 16.391 -19.443 9.395 1.00 32.08 111 VAL A N 1
ATOM 808 C CA . VAL A 1 111 ? 17.295 -20.407 10.014 1.00 27.80 111 VAL A CA 1
ATOM 809 C C . VAL A 1 111 ? 18.751 -20.103 9.685 1.00 26.81 111 VAL A C 1
ATOM 810 O O . VAL A 1 111 ? 19.597 -20.049 10.576 1.00 28.40 111 VAL A O 1
ATOM 814 N N . TYR A 1 112 ? 19.060 -19.891 8.409 1.00 25.50 112 TYR A N 1
ATOM 815 C CA . TYR A 1 112 ? 20.440 -19.727 7.980 1.00 24.26 112 TYR A CA 1
ATOM 816 C C . TYR A 1 112 ? 20.944 -18.294 8.066 1.00 25.91 112 TYR A C 1
ATOM 817 O O . TYR A 1 112 ? 22.155 -18.077 7.947 1.00 29.33 112 TYR A O 1
ATOM 826 N N . GLY A 1 113 ? 20.064 -17.321 8.269 1.00 24.65 113 GLY A N 1
ATOM 827 C CA . GLY A 1 113 ? 20.466 -15.941 8.074 1.00 24.81 113 GLY A CA 1
ATOM 828 C C . GLY A 1 113 ? 20.498 -15.619 6.589 1.00 20.90 113 GLY A C 1
ATOM 829 O O . GLY A 1 113 ? 19.875 -16.294 5.774 1.00 17.42 113 GLY A O 1
ATOM 830 N N . ASP A 1 114 ? 21.238 -14.571 6.240 1.00 18.65 114 ASP A N 1
ATOM 831 C CA . ASP A 1 114 ? 21.348 -14.186 4.840 1.00 17.15 114 ASP A CA 1
ATOM 832 C C . ASP A 1 114 ? 22.005 -15.308 4.049 1.00 19.29 114 ASP A C 1
ATOM 833 O O . ASP A 1 114 ? 23.092 -15.771 4.398 1.00 20.07 114 ASP A O 1
ATOM 838 N N . ILE A 1 115 ? 21.330 -15.744 2.992 1.00 16.48 115 ILE A N 1
ATOM 839 C CA . ILE A 1 115 ? 21.839 -16.733 2.048 1.00 13.85 115 ILE A CA 1
ATOM 840 C C . ILE A 1 115 ? 22.003 -16.037 0.708 1.00 17.59 115 ILE A C 1
ATOM 841 O O . ILE A 1 115 ? 21.023 -15.519 0.160 1.00 17.84 115 ILE A O 1
ATOM 846 N N . THR A 1 116 ? 23.219 -16.051 0.159 1.00 16.86 116 THR A N 1
ATOM 847 C CA . THR A 1 116 ? 23.510 -15.358 -1.092 1.00 16.39 116 THR A CA 1
ATOM 848 C C . THR A 1 116 ? 24.003 -16.354 -2.132 1.00 23.62 116 THR A C 1
ATOM 849 O O . THR A 1 116 ? 24.939 -17.112 -1.866 1.00 20.18 116 THR A O 1
ATOM 853 N N . ALA A 1 117 ? 23.394 -16.334 -3.319 1.00 19.06 117 ALA A N 1
ATOM 854 C CA . ALA A 1 117 ? 23.815 -17.177 -4.434 1.00 18.90 117 ALA A CA 1
ATOM 855 C C . ALA A 1 117 ? 24.456 -16.308 -5.505 1.00 20.13 117 ALA A C 1
ATOM 856 O O . ALA A 1 117 ? 23.898 -15.277 -5.890 1.00 17.64 117 ALA A O 1
ATOM 858 N N . SER A 1 118 ? 25.629 -16.721 -5.980 1.00 19.54 118 SER A N 1
ATOM 859 C CA . SER A 1 118 ? 26.343 -15.991 -7.026 1.00 19.50 118 SER A CA 1
ATOM 860 C C . SER A 1 118 ? 25.740 -16.384 -8.369 1.00 27.66 118 SER A C 1
ATOM 861 O O . SER A 1 118 ? 26.113 -17.388 -8.972 1.00 32.83 118 SER A O 1
ATOM 864 N N . LEU A 1 119 ? 24.788 -15.585 -8.853 1.00 21.37 119 LEU A N 1
ATOM 865 C CA . LEU A 1 119 ? 24.065 -15.967 -10.064 1.00 23.04 119 LEU A CA 1
ATOM 866 C C . LEU A 1 119 ? 24.826 -15.574 -11.324 1.00 21.52 119 LEU A C 1
ATOM 867 O O . LEU A 1 119 ? 24.974 -16.387 -12.243 1.00 22.37 119 LEU A O 1
ATOM 872 N N A HIS A 1 120 ? 25.300 -14.329 -11.371 0.50 24.91 120 HIS A N 1
ATOM 873 N N B HIS A 1 120 ? 25.288 -14.326 -11.398 0.50 24.92 120 HIS A N 1
ATOM 874 C CA A HIS A 1 120 ? 26.001 -13.763 -12.524 0.50 25.79 120 HIS A CA 1
ATOM 875 C CA B HIS A 1 120 ? 26.041 -13.825 -12.554 0.50 25.83 120 HIS A CA 1
ATOM 876 C C A HIS A 1 120 ? 25.228 -14.003 -13.819 0.50 26.15 120 HIS A C 1
ATOM 877 C C B HIS A 1 120 ? 25.241 -13.956 -13.851 0.50 26.15 120 HIS A C 1
ATOM 878 O O A HIS A 1 120 ? 25.762 -14.494 -14.815 0.50 23.37 120 HIS A O 1
ATOM 879 O O B HIS A 1 120 ? 25.778 -14.333 -14.893 0.50 23.33 120 HIS A O 1
ATOM 892 N N . LEU A 1 121 ? 23.946 -13.640 -13.793 1.00 22.92 121 LEU A N 1
ATOM 893 C CA . LEU A 1 121 ? 23.086 -13.751 -14.968 1.00 17.95 121 LEU A CA 1
ATOM 894 C C . LEU A 1 121 ? 23.306 -12.563 -15.895 1.00 19.28 121 LEU A C 1
ATOM 895 O O . LEU A 1 121 ? 23.266 -11.408 -15.459 1.00 21.10 121 LEU A O 1
ATOM 900 N N . LYS A 1 122 ? 23.517 -12.844 -17.178 1.00 18.05 122 LYS A N 1
ATOM 901 C CA . LYS A 1 122 ? 23.913 -11.788 -18.098 1.00 20.74 122 LYS A CA 1
ATOM 902 C C . LYS A 1 122 ? 23.063 -11.762 -19.363 1.00 19.43 122 LYS A C 1
ATOM 903 O O . LYS A 1 122 ? 22.899 -10.702 -19.978 1.00 25.80 122 LYS A O 1
ATOM 909 N N . SER A 1 123 ? 22.524 -12.911 -19.768 1.00 18.66 123 SER A N 1
ATOM 910 C CA . SER A 1 123 ? 21.795 -13.020 -21.024 1.00 19.99 123 SER A CA 1
ATOM 911 C C . SER A 1 123 ? 20.411 -13.618 -20.802 1.00 24.75 123 SER A C 1
ATOM 912 O O . SER A 1 123 ? 20.121 -14.202 -19.756 1.00 21.40 123 SER A O 1
ATOM 915 N N . ARG A 1 124 ? 19.554 -13.465 -21.816 1.00 20.35 124 ARG A N 1
ATOM 916 C CA . ARG A 1 124 ? 18.244 -14.112 -21.780 1.00 22.13 124 ARG A CA 1
ATOM 917 C C . ARG A 1 124 ? 18.380 -15.622 -21.651 1.00 25.94 124 ARG A C 1
ATOM 918 O O . ARG A 1 124 ? 17.611 -16.264 -20.925 1.00 23.45 124 ARG A O 1
ATOM 926 N N . LYS A 1 125 ? 19.349 -16.210 -22.354 1.00 24.21 125 LYS A N 1
ATOM 927 C CA . LYS A 1 125 ? 19.549 -17.652 -22.263 1.00 25.45 125 LYS A CA 1
ATOM 928 C C . LYS A 1 125 ? 19.995 -18.063 -20.864 1.00 25.83 125 LYS A C 1
ATOM 929 O O . LYS A 1 125 ? 19.569 -19.108 -20.354 1.00 26.71 125 LYS A O 1
ATOM 935 N N . ASP A 1 126 ? 20.870 -17.265 -20.233 1.00 23.07 126 ASP A N 1
ATOM 936 C CA . ASP A 1 126 ? 21.233 -17.506 -18.835 1.00 23.37 126 ASP A CA 1
ATOM 937 C C . ASP A 1 126 ? 19.990 -17.587 -17.963 1.00 24.18 126 ASP A C 1
ATOM 938 O O . ASP A 1 126 ? 19.832 -18.507 -17.151 1.00 23.05 126 ASP A O 1
ATOM 943 N N . VAL A 1 127 ? 19.104 -16.604 -18.109 1.00 22.87 127 VAL A N 1
ATOM 944 C CA . VAL A 1 127 ? 17.914 -16.534 -17.272 1.00 21.01 127 VAL A CA 1
ATOM 945 C C . VAL A 1 127 ? 16.995 -17.715 -17.557 1.00 24.43 127 VAL A C 1
ATOM 946 O O . VAL A 1 127 ? 16.501 -18.377 -16.636 1.00 22.00 127 VAL A O 1
ATOM 950 N N . ALA A 1 128 ? 16.751 -17.995 -18.840 1.00 21.99 128 ALA A N 1
ATOM 951 C CA . ALA A 1 128 ? 15.821 -19.063 -19.196 1.00 26.64 128 ALA A CA 1
ATOM 952 C C . ALA A 1 128 ? 16.307 -20.414 -18.689 1.00 29.70 128 ALA A C 1
ATOM 953 O O . ALA A 1 128 ? 15.526 -21.191 -18.122 1.00 27.24 128 ALA A O 1
ATOM 955 N N . LEU A 1 129 ? 17.596 -20.711 -18.884 1.00 28.39 129 LEU A N 1
ATOM 956 C CA . LEU A 1 129 ? 18.147 -21.984 -18.424 1.00 28.61 129 LEU A CA 1
ATOM 957 C C . LEU A 1 129 ? 18.139 -22.079 -16.905 1.00 25.92 129 LEU A C 1
ATOM 958 O O . LEU A 1 129 ? 17.892 -23.154 -16.344 1.00 24.97 129 LEU A O 1
ATOM 963 N N . PHE A 1 130 ? 18.435 -20.972 -16.220 1.00 23.21 130 PHE A N 1
ATOM 964 C CA . PHE A 1 130 ? 18.446 -20.992 -14.761 1.00 19.67 130 PHE A CA 1
ATOM 965 C C . PHE A 1 130 ? 17.049 -21.243 -14.211 1.00 24.81 130 PHE A C 1
ATOM 966 O O . PHE A 1 130 ? 16.861 -22.060 -13.302 1.00 27.30 130 PHE A O 1
ATOM 974 N N . CYS A 1 131 ? 16.050 -20.548 -14.760 1.00 24.30 131 CYS A N 1
ATOM 975 C CA . CYS A 1 131 ? 14.685 -20.716 -14.274 1.00 26.99 131 CYS A CA 1
ATOM 976 C C . CYS A 1 131 ? 14.168 -22.123 -14.552 1.00 27.65 131 CYS A C 1
ATOM 977 O O . CYS A 1 131 ? 13.452 -22.703 -13.729 1.00 33.47 131 CYS A O 1
ATOM 980 N N . LYS A 1 132 ? 14.532 -22.693 -15.702 1.00 30.15 132 LYS A N 1
ATOM 981 C CA . LYS A 1 132 ? 14.134 -24.064 -16.006 1.00 31.31 132 LYS A CA 1
ATOM 982 C C . LYS A 1 132 ? 14.766 -25.048 -15.027 1.00 43.50 132 LYS A C 1
ATOM 983 O O . LYS A 1 132 ? 14.090 -25.941 -14.501 1.00 38.54 132 LYS A O 1
ATOM 989 N N . ARG A 1 133 ? 16.068 -24.898 -14.768 1.00 31.86 133 ARG A N 1
ATOM 990 C CA . ARG A 1 133 ? 16.752 -25.812 -13.858 1.00 37.21 133 ARG A CA 1
ATOM 991 C C . ARG A 1 133 ? 16.225 -25.701 -12.433 1.00 39.74 133 ARG A C 1
ATOM 992 O O . ARG A 1 133 ? 16.193 -26.701 -11.707 1.00 39.51 133 ARG A O 1
ATOM 1000 N N . MET A 1 134 ? 15.808 -24.509 -12.010 1.00 35.20 134 MET A N 1
ATOM 1001 C CA . MET A 1 134 ? 15.340 -24.369 -10.636 1.00 40.14 134 MET A CA 1
ATOM 1002 C C . MET A 1 134 ? 13.956 -24.975 -10.455 1.00 41.34 134 MET A C 1
ATOM 1003 O O . MET A 1 134 ? 13.665 -25.564 -9.408 1.00 45.74 134 MET A O 1
ATOM 1008 N N . GLU A 1 135 ? 13.085 -24.835 -11.456 1.00 40.47 135 GLU A N 1
ATOM 1009 C CA . GLU A 1 135 ? 11.766 -25.447 -11.347 1.00 54.05 135 GLU A CA 1
ATOM 1010 C C . GLU A 1 135 ? 11.851 -26.966 -11.431 1.00 49.91 135 GLU A C 1
ATOM 1011 O O . GLU A 1 135 ? 11.047 -27.663 -10.802 1.00 47.82 135 GLU A O 1
ATOM 1017 N N . GLU A 1 136 ? 12.823 -27.496 -12.180 1.00 51.96 136 GLU A N 1
ATOM 1018 C CA . GLU A 1 136 ? 12.987 -28.942 -12.278 1.00 48.65 136 GLU A CA 1
ATOM 1019 C C . GLU A 1 136 ? 13.550 -29.546 -11.000 1.00 53.44 136 GLU A C 1
ATOM 1020 O O . GLU A 1 136 ? 13.359 -30.742 -10.760 1.00 57.90 136 GLU A O 1
ATOM 1026 N N . SER A 1 137 ? 14.239 -28.756 -10.184 1.00 49.82 137 SER A N 1
ATOM 1027 C CA . SER A 1 137 ? 14.725 -29.195 -8.889 1.00 50.87 137 SER A CA 1
ATOM 1028 C C . SER A 1 137 ? 13.716 -28.783 -7.813 1.00 57.24 137 SER A C 1
ATOM 1029 O O . SER A 1 137 ? 12.561 -28.457 -8.116 1.00 60.49 137 SER A O 1
ATOM 1032 N N . ASN A 1 138 ? 14.144 -28.795 -6.548 1.00 64.42 138 ASN A N 1
ATOM 1033 C CA . ASN A 1 138 ? 13.266 -28.355 -5.467 1.00 70.18 138 ASN A CA 1
ATOM 1034 C C . ASN A 1 138 ? 12.909 -26.880 -5.614 1.00 68.42 138 ASN A C 1
ATOM 1035 O O . ASN A 1 138 ? 11.746 -26.496 -5.439 1.00 74.17 138 ASN A O 1
ATOM 1040 N N . GLY A 1 139 ? 13.896 -26.042 -5.935 1.00 72.53 139 GLY A N 1
ATOM 1041 C CA . GLY A 1 139 ? 13.679 -24.639 -6.243 1.00 65.60 139 GLY A CA 1
ATOM 1042 C C . GLY A 1 139 ? 12.973 -23.836 -5.168 1.00 67.14 139 GLY A C 1
ATOM 1043 O O . GLY A 1 139 ? 11.924 -23.237 -5.427 1.00 76.89 139 GLY A O 1
ATOM 1044 N N . THR A 1 140 ? 13.546 -23.795 -3.966 1.00 63.29 140 THR A N 1
ATOM 1045 C CA . THR A 1 140 ? 12.894 -23.181 -2.818 1.00 68.49 140 THR A CA 1
ATOM 1046 C C . THR A 1 140 ? 13.798 -22.142 -2.155 1.00 64.13 140 THR A C 1
ATOM 1047 O O . THR A 1 140 ? 13.712 -21.912 -0.947 1.00 65.67 140 THR A O 1
ATOM 1051 N N . LEU A 1 141 ? 14.678 -21.501 -2.933 1.00 58.84 141 LEU A N 1
ATOM 1052 C CA . LEU A 1 141 ? 15.512 -20.445 -2.363 1.00 52.74 141 LEU A CA 1
ATOM 1053 C C . LEU A 1 141 ? 14.670 -19.229 -1.994 1.00 46.89 141 LEU A C 1
ATOM 1054 O O . LEU A 1 141 ? 14.862 -18.634 -0.927 1.00 41.99 141 LEU A O 1
ATOM 1059 N N . LEU A 1 142 ? 13.727 -18.855 -2.856 1.00 42.34 142 LEU A N 1
ATOM 1060 C CA . LEU A 1 142 ? 12.793 -17.766 -2.569 1.00 50.78 142 LEU A CA 1
ATOM 1061 C C . LEU A 1 142 ? 11.435 -18.351 -2.179 1.00 61.75 142 LEU A C 1
ATOM 1062 O O . LEU A 1 142 ? 10.449 -18.292 -2.918 1.00 45.90 142 LEU A O 1
ATOM 1067 N N . SER A 1 143 ? 11.403 -18.926 -0.981 1.00 50.35 143 SER A N 1
ATOM 1068 C CA . SER A 1 143 ? 10.223 -19.631 -0.508 1.00 59.22 143 SER A CA 1
ATOM 1069 C C . SER A 1 143 ? 9.189 -18.646 0.034 1.00 63.20 143 SER A C 1
ATOM 1070 O O . SER A 1 143 ? 9.385 -17.427 0.033 1.00 65.05 143 SER A O 1
ATOM 1073 N N . THR A 1 144 ? 8.069 -19.191 0.518 1.00 67.05 144 THR A N 1
ATOM 1074 C CA . THR A 1 144 ? 7.048 -18.387 1.179 1.00 56.59 144 THR A CA 1
ATOM 1075 C C . THR A 1 144 ? 7.562 -17.738 2.458 1.00 60.76 144 THR A C 1
ATOM 1076 O O . THR A 1 144 ? 6.827 -16.966 3.084 1.00 62.14 144 THR A O 1
ATOM 1080 N N . LEU A 1 145 ? 8.802 -18.037 2.856 1.00 62.22 145 LEU A N 1
ATOM 1081 C CA . LEU A 1 145 ? 9.318 -17.561 4.135 1.00 63.81 145 LEU A CA 1
ATOM 1082 C C . LEU A 1 145 ? 9.470 -16.045 4.147 1.00 50.95 145 LEU A C 1
ATOM 1083 O O . LEU A 1 145 ? 9.161 -15.396 5.151 1.00 54.42 145 LEU A O 1
ATOM 1088 N N . THR A 1 146 ? 9.943 -15.461 3.045 1.00 48.47 146 THR A N 1
ATOM 1089 C CA . THR A 1 146 ? 10.128 -14.017 2.965 1.00 41.63 146 THR A CA 1
ATOM 1090 C C . THR A 1 146 ? 9.062 -13.325 2.127 1.00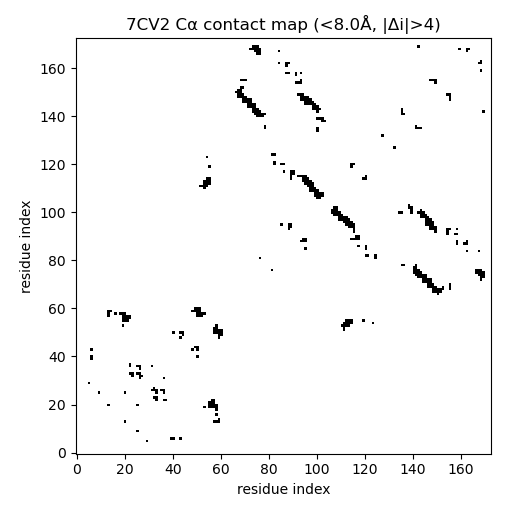 30.70 146 THR A C 1
ATOM 1091 O O . THR A 1 146 ? 9.203 -12.134 1.837 1.00 28.91 146 THR A O 1
ATOM 1095 N N . LYS A 1 147 ? 8.003 -14.037 1.735 1.00 33.91 147 LYS A N 1
ATOM 1096 C CA . LYS A 1 147 ? 6.931 -13.457 0.921 1.00 32.92 147 LYS A CA 1
ATOM 1097 C C . LYS A 1 147 ? 7.494 -12.799 -0.336 1.00 28.32 147 LYS A C 1
ATOM 1098 O O . LYS A 1 147 ? 7.031 -11.742 -0.774 1.00 27.26 147 LYS A O 1
ATOM 1104 N N . GLY A 1 148 ? 8.528 -13.417 -0.906 1.00 24.82 148 GLY A N 1
ATOM 1105 C CA . GLY A 1 148 ? 9.137 -12.924 -2.126 1.00 25.48 148 GLY A CA 1
ATOM 1106 C C . GLY A 1 148 ? 10.162 -11.824 -1.948 1.00 25.41 148 GLY A C 1
ATOM 1107 O O . GLY A 1 148 ? 10.730 -11.365 -2.948 1.00 20.08 148 GLY A O 1
ATOM 1108 N N . VAL A 1 149 ? 10.425 -11.393 -0.718 1.00 24.06 149 VAL A N 1
ATOM 1109 C CA . VAL A 1 149 ? 11.352 -10.294 -0.468 1.00 14.98 149 VAL A CA 1
ATOM 1110 C C . VAL A 1 149 ? 12.780 -10.808 -0.598 1.00 18.47 149 VAL A C 1
ATOM 1111 O O . VAL A 1 149 ? 13.126 -11.849 -0.033 1.00 18.19 149 VAL A O 1
ATOM 1115 N N . HIS A 1 150 ? 13.614 -10.079 -1.338 1.00 17.71 150 HIS A N 1
ATOM 1116 C CA . HIS A 1 150 ? 14.997 -10.502 -1.555 1.00 16.97 150 HIS A CA 1
ATOM 1117 C C . HIS A 1 150 ? 15.814 -9.324 -2.068 1.00 18.23 150 HIS A C 1
ATOM 1118 O O . HIS A 1 150 ? 15.265 -8.316 -2.523 1.00 19.59 150 HIS A O 1
ATOM 1125 N N . MET A 1 151 ? 17.137 -9.475 -1.999 1.00 17.43 151 MET A N 1
ATOM 1126 C CA . MET A 1 151 ? 18.093 -8.471 -2.451 1.00 17.24 151 MET A CA 1
ATOM 1127 C C . MET A 1 151 ? 18.775 -8.936 -3.729 1.00 20.08 151 MET A C 1
ATOM 1128 O O . MET A 1 151 ? 18.963 -10.134 -3.944 1.00 17.06 151 MET A O 1
ATOM 1133 N N . HIS A 1 152 ? 19.171 -7.978 -4.563 1.00 17.48 152 HIS A N 1
ATOM 1134 C CA . HIS A 1 152 ? 20.083 -8.237 -5.671 1.00 16.53 152 HIS A CA 1
ATOM 1135 C C . HIS A 1 152 ? 21.214 -7.228 -5.603 1.00 20.20 152 HIS A C 1
ATOM 1136 O O . HIS A 1 152 ? 20.984 -6.062 -5.276 1.00 23.56 152 HIS A O 1
ATOM 1143 N N . THR A 1 153 ? 22.430 -7.666 -5.921 1.00 19.18 153 THR A N 1
ATOM 1144 C CA . THR A 1 153 ? 23.495 -6.747 -6.306 1.00 23.00 153 THR A CA 1
ATOM 1145 C C . THR A 1 153 ? 23.515 -6.682 -7.828 1.00 24.21 153 THR A C 1
ATOM 1146 O O . THR A 1 153 ? 23.692 -7.708 -8.492 1.00 20.10 153 THR A O 1
ATOM 1150 N N . LEU A 1 154 ? 23.304 -5.487 -8.372 1.00 21.70 154 LEU A N 1
ATOM 1151 C CA . LEU A 1 154 ? 23.252 -5.267 -9.808 1.00 21.22 154 LEU A CA 1
ATOM 1152 C C . LEU A 1 154 ? 24.473 -4.471 -10.247 1.00 22.05 154 LEU A C 1
ATOM 1153 O O . LEU A 1 154 ? 24.968 -3.615 -9.512 1.00 25.63 154 LEU A O 1
ATOM 1158 N N . GLU A 1 155 ? 24.948 -4.751 -11.458 1.00 19.41 155 GLU A N 1
ATOM 1159 C CA . GLU A 1 155 ? 26.110 -4.069 -12.007 1.00 26.76 155 GLU A CA 1
ATOM 1160 C C . GLU A 1 155 ? 25.836 -3.657 -13.446 1.00 28.25 155 GLU A C 1
ATOM 1161 O O . GLU A 1 155 ? 25.253 -4.421 -14.218 1.00 26.40 155 GLU A O 1
ATOM 1167 N N . ALA A 1 156 ? 26.246 -2.441 -13.803 1.00 25.98 156 ALA A N 1
ATOM 1168 C CA . ALA A 1 156 ? 25.992 -1.921 -15.139 1.00 26.28 156 ALA A CA 1
ATOM 1169 C C . ALA A 1 156 ? 27.108 -0.956 -15.517 1.00 28.42 156 ALA A C 1
ATOM 1170 O O . ALA A 1 156 ? 27.983 -0.634 -14.709 1.00 29.75 156 ALA A O 1
ATOM 1172 N N . GLU A 1 157 ? 27.062 -0.479 -16.762 1.00 35.96 157 GLU A N 1
ATOM 1173 C CA . GLU A 1 157 ? 28.095 0.435 -17.237 1.00 32.32 157 GLU A CA 1
ATOM 1174 C C . GLU A 1 157 ? 27.950 1.833 -16.652 1.00 36.68 157 GLU A C 1
ATOM 1175 O O . GLU A 1 157 ? 28.934 2.581 -16.621 1.00 32.95 157 GLU A O 1
ATOM 1181 N N . SER A 1 158 ? 26.757 2.207 -16.191 1.00 37.50 158 SER A N 1
ATOM 1182 C CA . SER A 1 158 ? 26.539 3.553 -15.682 1.00 41.40 158 SER A CA 1
ATOM 1183 C C . SER A 1 158 ? 25.419 3.555 -14.653 1.00 37.80 158 SER A C 1
ATOM 1184 O O . SER A 1 158 ? 24.592 2.639 -14.595 1.00 31.52 158 SER A O 1
ATOM 1187 N N . GLU A 1 159 ? 25.395 4.619 -13.848 1.00 37.70 159 GLU A N 1
ATOM 1188 C CA . GLU A 1 159 ? 24.286 4.829 -12.926 1.00 36.17 159 GLU A CA 1
ATOM 1189 C C . GLU A 1 159 ? 22.992 5.113 -13.670 1.00 36.07 159 GLU A C 1
ATOM 1190 O O . GLU A 1 159 ? 21.908 4.781 -13.177 1.00 37.94 159 GLU A O 1
ATOM 1196 N N . ALA A 1 160 ? 23.082 5.734 -14.848 1.00 34.87 160 ALA A N 1
ATOM 1197 C CA . ALA A 1 160 ? 21.887 5.954 -15.652 1.00 35.37 160 ALA A CA 1
ATOM 1198 C C . ALA A 1 160 ? 21.219 4.634 -16.009 1.00 37.38 160 ALA A C 1
ATOM 1199 O O . ALA A 1 160 ? 19.995 4.505 -15.910 1.00 38.35 160 ALA A O 1
ATOM 1201 N N . ILE A 1 161 ? 22.013 3.635 -16.400 1.00 31.84 161 ILE A N 1
ATOM 1202 C CA . ILE A 1 161 ? 21.452 2.361 -16.839 1.00 31.78 161 ILE A CA 1
ATOM 1203 C C . ILE A 1 161 ? 20.810 1.620 -15.671 1.00 30.15 161 ILE A C 1
ATOM 1204 O O . ILE A 1 161 ? 19.735 1.023 -15.816 1.00 31.72 161 ILE A O 1
ATOM 1209 N N . LEU A 1 162 ? 21.450 1.646 -14.498 1.00 26.45 162 LEU A N 1
ATOM 1210 C CA . LEU A 1 162 ? 20.831 1.060 -13.311 1.00 28.08 162 LEU A CA 1
ATOM 1211 C C . LEU A 1 162 ? 19.495 1.729 -12.999 1.00 28.62 162 LEU A C 1
ATOM 1212 O O . LEU A 1 162 ? 18.522 1.051 -12.653 1.00 29.42 162 LEU A O 1
ATOM 1217 N N . ASP A 1 163 ? 19.420 3.057 -13.142 1.00 31.61 163 ASP A N 1
ATOM 1218 C CA . ASP A 1 163 ? 18.174 3.764 -12.856 1.00 31.58 163 ASP A CA 1
ATOM 1219 C C . ASP A 1 163 ? 17.046 3.308 -13.772 1.00 32.95 163 ASP A C 1
ATOM 1220 O O . ASP A 1 163 ? 15.919 3.090 -13.315 1.00 30.73 163 ASP A O 1
ATOM 1225 N N . GLU A 1 164 ? 17.322 3.158 -15.071 1.00 28.86 164 GLU A N 1
ATOM 1226 C CA . GLU A 1 164 ? 16.264 2.749 -15.992 1.00 30.92 164 GLU A CA 1
ATOM 1227 C C . GLU A 1 164 ? 15.794 1.331 -15.704 1.00 30.30 164 GLU A C 1
ATOM 1228 O O . GLU A 1 164 ? 14.592 1.043 -15.774 1.00 31.70 164 GLU A O 1
ATOM 1234 N N . ALA A 1 165 ? 16.728 0.429 -15.396 1.00 28.04 165 ALA A N 1
ATOM 1235 C CA . ALA A 1 165 ? 16.353 -0.947 -15.085 1.00 30.56 165 ALA A CA 1
ATOM 1236 C C . ALA A 1 165 ? 15.556 -1.023 -13.790 1.00 27.26 165 ALA A C 1
ATOM 1237 O O . ALA A 1 165 ? 14.548 -1.739 -13.714 1.00 28.86 165 ALA A O 1
ATOM 1239 N N . ILE A 1 166 ? 15.996 -0.298 -12.760 1.00 28.82 166 ILE A N 1
ATOM 1240 C CA . ILE A 1 166 ? 15.274 -0.288 -11.490 1.00 27.55 166 ILE A CA 1
ATOM 1241 C C . ILE A 1 166 ? 13.891 0.326 -11.670 1.00 30.28 166 ILE A C 1
ATOM 1242 O O . ILE A 1 166 ? 12.899 -0.164 -11.116 1.00 33.52 166 ILE A O 1
ATOM 1247 N N . ARG A 1 167 ? 13.792 1.393 -12.465 1.00 28.05 167 ARG A N 1
ATOM 1248 C CA . ARG A 1 167 ? 12.472 1.957 -12.729 1.00 30.18 167 ARG A CA 1
ATOM 1249 C C . ARG A 1 167 ? 11.601 0.981 -13.511 1.00 27.15 167 ARG A C 1
ATOM 1250 O O . ARG A 1 167 ? 10.376 0.961 -13.334 1.00 29.06 167 ARG A O 1
ATOM 1258 N N . ALA A 1 168 ? 12.211 0.144 -14.348 1.00 29.34 168 ALA A N 1
ATOM 1259 C CA . ALA A 1 168 ? 11.447 -0.886 -15.040 1.00 27.36 168 ALA A CA 1
ATOM 1260 C C . ALA A 1 168 ? 10.930 -1.932 -14.062 1.00 25.17 168 ALA A C 1
ATOM 1261 O O . ALA A 1 168 ? 9.841 -2.485 -14.254 1.00 30.70 168 ALA A O 1
ATOM 1263 N N . LEU A 1 169 ? 11.699 -2.223 -13.010 1.00 27.06 169 LEU A N 1
ATOM 1264 C CA . LEU A 1 169 ? 11.206 -3.122 -11.971 1.00 23.19 169 LEU A CA 1
ATOM 1265 C C . LEU A 1 169 ? 10.010 -2.519 -11.243 1.00 24.31 169 LEU A C 1
ATOM 1266 O O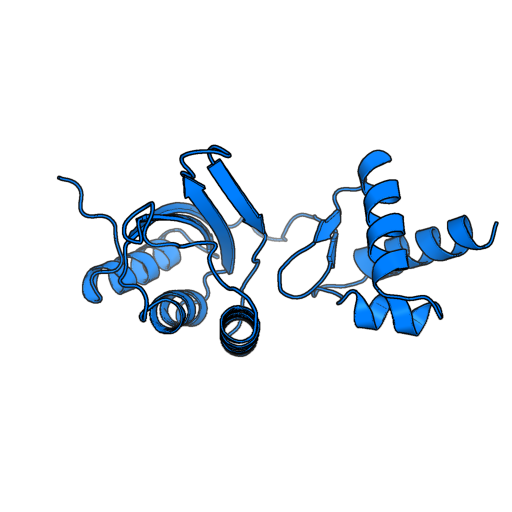 . LEU A 1 169 ? 9.015 -3.209 -10.992 1.00 24.64 169 LEU A O 1
ATOM 1271 N N . GLU A 1 170 ? 10.090 -1.234 -10.890 1.00 26.32 170 GLU A N 1
ATOM 1272 C CA . GLU A 1 170 ? 8.989 -0.611 -10.161 1.00 27.93 170 GLU A CA 1
ATOM 1273 C C . GLU A 1 170 ? 7.703 -0.633 -10.974 1.00 29.56 170 GLU A C 1
ATOM 1274 O O . GLU A 1 170 ? 6.629 -0.932 -10.439 1.00 30.57 170 GLU A O 1
ATOM 1280 N N . GLU A 1 171 ? 7.796 -0.334 -12.274 1.00 29.43 171 GLU A N 1
ATOM 1281 C CA . GLU A 1 171 ? 6.603 -0.310 -13.114 1.00 30.45 171 GLU A CA 1
ATOM 1282 C C . GLU A 1 171 ? 5.901 -1.661 -13.129 1.00 40.92 171 GLU A C 1
ATOM 1283 O O . GLU A 1 171 ? 4.675 -1.723 -13.278 1.00 32.90 171 GLU A O 1
ATOM 1289 N N . LYS A 1 172 ? 6.651 -2.748 -12.962 1.00 27.86 172 LYS A N 1
ATOM 1290 C CA . LYS A 1 172 ? 6.072 -4.081 -12.879 1.00 30.34 172 LYS A CA 1
ATOM 1291 C C . LYS A 1 172 ? 5.733 -4.488 -11.451 1.00 26.28 172 LYS A C 1
ATOM 1292 O O . LYS A 1 172 ? 5.214 -5.591 -11.245 1.00 34.63 172 LYS A O 1
ATOM 1298 N N . GLY A 1 173 ? 6.003 -3.630 -10.471 1.00 30.66 173 GLY A N 1
ATOM 1299 C CA . GLY A 1 173 ? 5.694 -3.949 -9.090 1.00 28.86 173 GLY A CA 1
ATOM 1300 C C . GLY A 1 173 ? 6.676 -4.887 -8.431 1.00 31.23 173 GLY A C 1
ATOM 1301 O O . GLY A 1 173 ? 6.305 -5.607 -7.494 1.00 33.75 173 GLY A O 1
ATOM 1302 N N . TYR A 1 174 ? 7.927 -4.899 -8.887 1.00 23.81 174 TYR A N 1
ATOM 1303 C CA . TYR A 1 174 ? 8.925 -5.855 -8.421 1.00 24.83 174 TYR A CA 1
ATOM 1304 C C . TYR A 1 174 ? 9.864 -5.283 -7.370 1.00 30.25 174 TYR A C 1
ATOM 1305 O O . TYR A 1 174 ? 10.774 -5.990 -6.924 1.00 25.95 174 TYR A O 1
ATOM 1314 N N . LEU A 1 175 ? 9.687 -4.029 -6.974 1.00 22.74 175 LEU A N 1
ATOM 1315 C CA . LEU A 1 175 ? 10.521 -3.452 -5.934 1.00 25.65 175 LEU A CA 1
ATOM 1316 C C . LEU A 1 175 ? 9.847 -3.582 -4.577 1.00 34.68 175 LEU A C 1
ATOM 1317 O O . LEU A 1 175 ? 8.616 -3.618 -4.472 1.00 33.96 175 LEU A O 1
ATOM 1322 N N . LEU A 1 176 ? 10.670 -3.666 -3.536 1.00 28.72 176 LEU A N 1
ATOM 1323 C CA . LEU A 1 176 ? 10.155 -3.616 -2.176 1.00 33.43 176 LEU A CA 1
ATOM 1324 C C . LEU A 1 176 ? 9.681 -2.201 -1.891 1.00 38.17 176 LEU A C 1
ATOM 1325 O O . LEU A 1 176 ? 10.464 -1.247 -1.967 1.00 30.78 176 LEU A O 1
ATOM 1330 N N . ASN A 1 177 ? 8.399 -2.059 -1.583 1.00 42.81 177 ASN A N 1
ATOM 1331 C CA . ASN A 1 177 ? 7.815 -0.740 -1.407 1.00 51.44 177 ASN A CA 1
ATOM 1332 C C . ASN A 1 177 ? 8.208 -0.185 -0.044 1.00 55.23 177 ASN A C 1
ATOM 1333 O O . ASN A 1 177 ? 7.866 -0.769 0.991 1.00 55.82 177 ASN A O 1
ATOM 1338 N N . SER A 1 178 ? 8.948 0.924 -0.050 1.00 63.30 178 SER A N 1
ATOM 1339 C CA . SER A 1 178 ? 9.242 1.643 1.182 1.00 62.52 178 SER A CA 1
ATOM 1340 C C . SER A 1 178 ? 7.940 2.028 1.871 1.00 72.80 178 SER A C 1
ATOM 1341 O O . SER A 1 178 ? 7.051 2.628 1.259 1.00 70.89 178 SER A O 1
ATOM 1344 N N . PHE A 1 179 ? 7.833 1.681 3.148 1.00 63.70 179 PHE A N 1
ATOM 1345 C CA . PHE A 1 179 ? 6.547 1.669 3.832 1.00 65.40 179 PHE A CA 1
ATOM 1346 C C . PHE A 1 179 ? 6.649 2.197 5.261 1.00 68.82 179 PHE A C 1
ATOM 1347 O O . PHE A 1 179 ? 7.542 1.811 6.017 1.00 61.45 179 PHE A O 1
#

Radius of gyration: 17.52 Å; Cα contacts (8 Å, |Δi|>4): 267; chains: 1; bounding box: 46×43×32 Å